Protein AF-A0A1W6N473-F1 (afdb_monomer_lite)

Secondary structure (DSSP, 8-state):
-EEEEE----S----SS----------------EEEEEEETTTTEEEEEEEEEGGGSSS-HHHHHHTT----TTEEEEEEEEEEETT-SSS---HHHHHHHHHHHHHHHHHHHHHHHHHTT-SEEEEEEEHHHHHHHHHTS---EEEEEEE-S-TTS-EEEEEE--------HHHHHHHHHTTTS-------

Organism: NCBI:txid1414854

Sequence (192 aa):
MLQFITKEVSSSTSGLFSSLGREKKKSTKNTDTTYVVYIDRSSGLIGGAKLQPITQSKISRTERFAAGLVREENVWECSQVFFDIEGLQEEDVHQDETQKLIKKFYSELYKGLQDFAVEKRAKMIVTHHPKNLHQELRFLGQWSFHTEMKIEKFETSPVIMGILDLQLKARNPLEILKSLRIQEMSHPQLAC

Structure (mmCIF, N/CA/C/O backbone):
data_AF-A0A1W6N473-F1
#
_entry.id   AF-A0A1W6N473-F1
#
loop_
_atom_site.group_PDB
_atom_site.id
_atom_site.type_symbol
_atom_site.label_atom_id
_atom_site.label_alt_id
_atom_site.label_comp_id
_atom_site.label_asym_id
_atom_site.label_entity_id
_atom_site.label_seq_id
_atom_site.pdbx_PDB_ins_code
_atom_site.Cartn_x
_atom_site.Cartn_y
_atom_site.Cartn_z
_atom_site.occupancy
_atom_site.B_iso_or_equiv
_atom_site.auth_seq_id
_atom_site.auth_comp_id
_atom_site.auth_asym_id
_atom_site.auth_atom_id
_atom_site.pdbx_PDB_model_num
ATOM 1 N N . MET A 1 1 ? -16.817 -1.171 5.550 1.00 49.09 1 MET A N 1
ATOM 2 C CA . MET A 1 1 ? -17.081 -1.497 4.127 1.00 49.09 1 MET A CA 1
ATOM 3 C C . MET A 1 1 ? -15.989 -0.822 3.311 1.00 49.09 1 MET A C 1
ATOM 5 O O . MET A 1 1 ? -15.797 0.374 3.487 1.00 49.09 1 MET A O 1
ATOM 9 N N . LEU A 1 2 ? -15.239 -1.565 2.495 1.00 44.16 2 LEU A N 1
ATOM 10 C CA . LEU A 1 2 ? -14.248 -0.974 1.586 1.00 44.16 2 LEU A CA 1
ATOM 11 C C . LEU A 1 2 ? -14.964 -0.419 0.354 1.00 44.16 2 LEU A C 1
ATOM 13 O O . LEU A 1 2 ? -15.821 -1.098 -0.211 1.00 44.16 2 LEU A O 1
ATOM 17 N N . GLN A 1 3 ? -14.624 0.803 -0.044 1.00 47.56 3 GLN A N 1
ATOM 18 C CA . GLN A 1 3 ? -15.121 1.421 -1.267 1.00 47.56 3 GLN A CA 1
ATOM 19 C C . GLN A 1 3 ? -13.935 1.820 -2.144 1.00 47.56 3 GLN A C 1
ATOM 21 O O . GLN A 1 3 ? -13.031 2.542 -1.720 1.00 47.56 3 GLN A O 1
ATOM 26 N N . PHE A 1 4 ? -13.947 1.341 -3.384 1.00 42.53 4 PHE A N 1
ATOM 27 C CA . PHE A 1 4 ? -13.013 1.784 -4.407 1.00 42.53 4 PHE A CA 1
ATOM 28 C C . PHE A 1 4 ? -13.610 3.002 -5.096 1.00 42.53 4 PHE A C 1
ATOM 30 O O . PHE A 1 4 ? -14.709 2.930 -5.647 1.00 42.53 4 PHE A O 1
ATOM 37 N N . ILE A 1 5 ? -12.897 4.124 -5.040 1.00 45.81 5 ILE A N 1
ATOM 38 C CA . ILE A 1 5 ? -13.274 5.339 -5.751 1.00 45.81 5 ILE A CA 1
ATOM 39 C C . ILE A 1 5 ? -12.230 5.547 -6.845 1.00 45.81 5 ILE A C 1
ATOM 41 O O . ILE A 1 5 ? -11.137 6.077 -6.624 1.00 45.81 5 ILE A O 1
ATOM 45 N N . THR A 1 6 ? -12.567 5.110 -8.055 1.00 39.91 6 THR A N 1
ATOM 46 C CA . THR A 1 6 ? -11.852 5.513 -9.265 1.00 39.91 6 THR A CA 1
ATOM 47 C C . THR A 1 6 ? -12.311 6.914 -9.622 1.00 39.91 6 THR A C 1
ATOM 49 O O . THR A 1 6 ? -13.402 7.111 -10.154 1.00 39.91 6 THR A O 1
ATOM 52 N N . LYS A 1 7 ? -11.494 7.913 -9.295 1.00 35.34 7 LYS A N 1
ATOM 53 C CA . LYS A 1 7 ? -11.734 9.265 -9.780 1.00 35.34 7 LYS A CA 1
ATOM 54 C C . LYS A 1 7 ? -11.095 9.373 -11.159 1.00 35.34 7 LYS A C 1
ATOM 56 O O . LYS A 1 7 ? -9.899 9.637 -11.255 1.00 35.34 7 LYS A O 1
ATOM 61 N N . GLU A 1 8 ? -11.880 9.196 -12.220 1.00 29.42 8 GLU A N 1
ATOM 62 C CA . GLU A 1 8 ? -11.505 9.763 -13.516 1.00 29.42 8 GLU A CA 1
ATOM 63 C C . GLU A 1 8 ? -11.486 11.280 -13.334 1.00 29.42 8 GLU A C 1
ATOM 65 O O . GLU A 1 8 ? -12.517 11.950 -13.301 1.00 29.42 8 GLU A O 1
ATOM 70 N N . VAL A 1 9 ? -10.300 11.845 -13.113 1.00 34.06 9 VAL A N 1
ATOM 71 C CA . VAL A 1 9 ? -10.137 13.296 -13.111 1.00 34.06 9 VAL A CA 1
ATOM 72 C C . VAL A 1 9 ? -10.141 13.743 -14.571 1.00 34.06 9 VAL A C 1
ATOM 74 O O . VAL A 1 9 ? -9.107 14.101 -15.131 1.00 34.06 9 VAL A O 1
ATOM 77 N N . SER A 1 10 ? -11.317 13.747 -15.205 1.00 33.34 10 SER A N 1
ATOM 78 C CA . SER A 1 10 ? -11.551 14.687 -16.293 1.00 33.34 10 SER A CA 1
ATOM 79 C C . SER A 1 10 ? -11.488 16.069 -15.655 1.00 33.34 10 SER A C 1
ATOM 81 O O . SER A 1 10 ? -12.291 16.402 -14.782 1.00 33.34 10 SER A O 1
ATOM 83 N N . SER A 1 11 ? -10.478 16.862 -16.003 1.00 37.72 11 SER A N 1
ATOM 84 C CA . SER A 1 11 ? -10.350 18.229 -15.509 1.00 37.72 11 SER A CA 1
ATOM 85 C C . SER A 1 11 ? -11.510 19.080 -16.037 1.00 37.72 11 SER A C 1
ATOM 87 O O . SER A 1 11 ? -11.398 19.730 -17.074 1.00 37.72 11 SER A O 1
ATOM 89 N N . SER A 1 12 ? -12.622 19.061 -15.312 1.00 31.36 12 SER A N 1
ATOM 90 C CA . SER A 1 12 ? -13.781 19.930 -15.479 1.00 31.36 12 SER A CA 1
ATOM 91 C C . SER A 1 12 ? -14.349 20.297 -14.105 1.00 31.36 12 SER A C 1
ATOM 93 O O . SER A 1 12 ? -15.534 20.154 -13.840 1.00 31.36 12 SER A O 1
ATOM 95 N N . THR A 1 13 ? -13.496 20.803 -13.214 1.00 33.28 13 THR A N 1
ATOM 96 C CA . THR A 1 13 ? -13.924 21.828 -12.251 1.00 33.28 13 THR A CA 1
ATOM 97 C C . THR A 1 13 ? -13.542 23.179 -12.838 1.00 33.28 13 THR A C 1
ATOM 99 O O . THR A 1 13 ? -12.551 23.797 -12.453 1.00 33.28 13 THR A O 1
ATOM 102 N N . SER A 1 14 ? -14.286 23.598 -13.858 1.00 31.23 14 SER A N 1
ATOM 103 C CA . SER A 1 14 ? -14.286 24.982 -14.308 1.00 31.23 14 SER A CA 1
ATOM 104 C C . SER A 1 14 ? -15.158 25.804 -13.362 1.00 31.23 14 SER A C 1
ATOM 106 O O . SER A 1 14 ? -16.346 25.525 -13.242 1.00 31.23 14 SER A O 1
ATOM 108 N N . GLY A 1 15 ? -14.582 26.846 -12.765 1.00 32.06 15 GLY A N 1
ATOM 109 C CA . GLY A 1 15 ? -15.333 28.051 -12.418 1.00 32.06 15 GLY A CA 1
ATOM 110 C C . GLY A 1 15 ? -16.001 28.084 -11.047 1.00 32.06 15 GLY A C 1
ATOM 111 O O . GLY A 1 15 ? -17.210 27.929 -10.946 1.00 32.06 15 GLY A O 1
ATOM 112 N N . LEU A 1 16 ? -15.240 28.483 -10.025 1.00 38.66 16 LEU A N 1
ATOM 113 C CA . LEU A 1 16 ? -15.800 29.435 -9.056 1.00 38.66 16 LEU A CA 1
ATOM 114 C C . LEU A 1 16 ? -15.460 30.897 -9.388 1.00 38.66 16 LEU A C 1
ATOM 116 O O . LEU A 1 16 ? -16.058 31.779 -8.792 1.00 38.66 16 LEU A O 1
ATOM 120 N N . PHE A 1 17 ? -14.609 31.183 -10.386 1.00 33.19 17 PHE A N 1
ATOM 121 C CA . PHE A 1 17 ? -14.384 32.548 -10.890 1.00 33.19 17 PHE A CA 1
ATOM 122 C C . PHE A 1 17 ? -14.121 32.553 -12.410 1.00 33.19 17 PHE A C 1
ATOM 124 O O . PHE A 1 17 ? -13.562 31.609 -12.966 1.00 33.19 17 PHE A O 1
ATOM 131 N N . SER A 1 18 ? -14.623 33.585 -13.086 1.00 32.75 18 SER A N 1
ATOM 132 C CA . SER A 1 18 ? -15.040 33.640 -14.492 1.00 32.75 18 SER A CA 1
ATOM 133 C C . SER A 1 18 ? -13.982 34.044 -15.536 1.00 32.75 18 SER A C 1
ATOM 135 O O . SER A 1 18 ? -13.069 34.812 -15.262 1.00 32.75 18 SER A O 1
ATOM 137 N N . SER A 1 19 ? -14.306 33.678 -16.786 1.00 35.06 19 SER A N 1
ATOM 138 C CA . SER A 1 19 ? -14.145 34.418 -18.057 1.00 35.06 19 SER A CA 1
ATOM 139 C C . SER A 1 19 ? -12.798 34.481 -18.808 1.00 35.06 19 SER A C 1
ATOM 141 O O . SER A 1 19 ? -11.768 34.877 -18.281 1.00 35.06 19 SER A O 1
ATOM 143 N N . LEU A 1 20 ? -12.938 34.224 -20.122 1.00 29.92 20 LEU A N 1
ATOM 144 C CA . LEU A 1 20 ? -12.140 34.668 -21.276 1.00 29.92 20 LEU A CA 1
ATOM 145 C C . LEU A 1 20 ? -10.773 34.011 -21.558 1.00 29.92 20 LEU A C 1
ATOM 147 O O . LEU A 1 20 ? -9.736 34.408 -21.044 1.00 29.92 20 LEU A O 1
ATOM 151 N N . GLY A 1 21 ? -10.772 33.164 -22.596 1.00 27.67 21 GLY A N 1
ATOM 152 C CA . GLY A 1 21 ? -9.791 33.308 -23.676 1.00 27.67 21 GLY A CA 1
ATOM 153 C C . GLY A 1 21 ? -8.790 32.169 -23.894 1.00 27.67 21 GLY A C 1
ATOM 154 O O . GLY A 1 21 ? -7.844 31.996 -23.139 1.00 27.67 21 GLY A O 1
ATOM 155 N N . ARG A 1 22 ? -8.936 31.550 -25.072 1.00 32.09 22 ARG A N 1
ATOM 156 C CA . ARG A 1 22 ? -7.919 30.874 -25.902 1.00 32.09 22 ARG A CA 1
ATOM 157 C C . ARG A 1 22 ? -7.392 29.501 -25.470 1.00 32.09 22 ARG A C 1
ATOM 159 O O . ARG A 1 22 ? -6.575 29.334 -24.572 1.00 32.09 22 ARG A O 1
ATOM 166 N N . GLU A 1 23 ? -7.811 28.543 -26.294 1.00 43.88 23 GLU A N 1
ATOM 167 C CA . GLU A 1 23 ? -7.117 27.333 -26.725 1.00 43.88 23 GLU A CA 1
ATOM 168 C C . GLU A 1 23 ? -5.625 27.247 -26.367 1.00 43.88 23 GLU A C 1
ATOM 170 O O . GLU A 1 23 ? -4.782 27.963 -26.907 1.00 43.88 23 GLU A O 1
ATOM 175 N N . LYS A 1 24 ? -5.283 26.216 -25.595 1.00 33.41 24 LYS A N 1
ATOM 176 C CA . LYS A 1 24 ? -4.130 25.365 -25.898 1.00 33.41 24 LYS A CA 1
ATOM 177 C C . LYS A 1 24 ? -4.564 23.921 -25.694 1.00 33.41 24 LYS A C 1
ATOM 179 O O . LYS A 1 24 ? -4.756 23.491 -24.560 1.00 33.41 24 LYS A O 1
ATOM 184 N N . LYS A 1 25 ? -4.697 23.175 -26.797 1.00 43.34 25 LYS A N 1
ATOM 185 C CA . LYS A 1 25 ? -4.728 21.705 -26.800 1.00 43.34 25 LYS A CA 1
ATOM 186 C C . LYS A 1 25 ? -3.492 21.201 -26.047 1.00 43.34 25 LYS A C 1
ATOM 188 O O . LYS A 1 25 ? -2.404 21.124 -26.611 1.00 43.34 25 LYS A O 1
ATOM 193 N N . LYS A 1 26 ? -3.640 20.898 -24.759 1.00 39.78 26 LYS A N 1
ATOM 194 C CA . LYS A 1 26 ? -2.692 20.066 -24.018 1.00 39.78 26 LYS A CA 1
ATOM 195 C C . LYS A 1 26 ? -3.210 18.643 -24.111 1.00 39.78 26 LYS A C 1
ATOM 197 O O . LYS A 1 26 ? -4.356 18.392 -23.758 1.00 39.78 26 LYS A O 1
ATOM 202 N N . SER A 1 27 ? -2.371 17.745 -24.621 1.00 40.94 27 SER A N 1
ATOM 203 C CA . SER A 1 27 ? -2.636 16.310 -24.648 1.00 40.94 27 SER A CA 1
ATOM 204 C C . SER A 1 27 ? -3.110 15.858 -23.267 1.00 40.94 27 SER A C 1
ATOM 206 O O . SER A 1 27 ? -2.363 15.965 -22.289 1.00 40.94 27 SER A O 1
ATOM 208 N N . THR A 1 28 ? -4.346 15.389 -23.183 1.00 39.88 28 THR A N 1
ATOM 209 C CA . THR A 1 28 ? -4.934 14.792 -21.988 1.00 39.88 28 THR A CA 1
ATOM 210 C C . THR A 1 28 ? -4.189 13.490 -21.696 1.00 39.88 28 THR A C 1
ATOM 212 O O . THR A 1 28 ? -4.483 12.443 -22.263 1.00 39.88 28 THR A O 1
ATOM 215 N N . LYS A 1 29 ? -3.157 13.557 -20.844 1.00 47.00 29 LYS A N 1
ATOM 216 C CA . LYS A 1 29 ? -2.596 12.366 -20.198 1.00 47.00 29 LYS A CA 1
ATOM 217 C C . LYS A 1 29 ? -3.677 11.832 -19.267 1.00 47.00 29 LYS A C 1
ATOM 219 O O . LYS A 1 29 ? -3.962 12.474 -18.261 1.00 47.00 29 LYS A O 1
ATOM 224 N N . ASN A 1 30 ? -4.277 10.699 -19.615 1.00 51.19 30 ASN A N 1
ATOM 225 C CA . ASN A 1 30 ? -5.186 10.001 -18.718 1.00 51.19 30 ASN A CA 1
ATOM 226 C C . ASN A 1 30 ? -4.399 9.593 -17.461 1.00 51.19 30 ASN A C 1
ATOM 228 O O . ASN A 1 30 ? -3.356 8.937 -17.557 1.00 51.19 30 ASN A O 1
ATOM 232 N N . THR A 1 31 ? -4.820 10.061 -16.288 1.00 62.94 31 THR A N 1
ATOM 233 C CA . THR A 1 31 ? -4.193 9.694 -15.015 1.00 62.94 31 THR A CA 1
ATOM 234 C C . THR A 1 31 ? -5.024 8.593 -14.380 1.00 62.94 31 THR A C 1
ATOM 236 O O . THR A 1 31 ? -6.055 8.894 -13.784 1.00 62.94 31 THR A O 1
ATOM 239 N N . ASP A 1 32 ? -4.572 7.341 -14.475 1.00 82.31 32 ASP A N 1
ATOM 240 C CA . ASP A 1 32 ? -5.226 6.172 -13.864 1.00 82.31 32 ASP A CA 1
ATOM 241 C C . ASP A 1 32 ? -5.023 6.144 -12.336 1.00 82.31 32 ASP A C 1
ATOM 243 O O . ASP A 1 32 ? -4.638 5.141 -11.746 1.00 82.31 32 ASP A O 1
ATOM 247 N N . THR A 1 33 ? -5.218 7.273 -11.659 1.00 88.25 33 THR A N 1
ATOM 248 C CA . THR A 1 33 ? -5.133 7.343 -10.200 1.00 88.25 33 THR A CA 1
ATOM 249 C C . THR A 1 33 ? -6.418 6.792 -9.584 1.00 88.25 33 THR A C 1
ATOM 251 O O . THR A 1 33 ? -7.514 7.253 -9.888 1.00 88.25 33 THR A O 1
ATOM 254 N N . THR A 1 34 ? -6.282 5.839 -8.668 1.00 89.62 34 THR A N 1
ATOM 255 C CA . THR A 1 34 ? -7.382 5.245 -7.900 1.00 89.62 34 THR A CA 1
ATOM 256 C C . THR A 1 34 ? -7.197 5.543 -6.417 1.00 89.62 34 THR A C 1
ATOM 258 O O . THR A 1 34 ? -6.079 5.508 -5.913 1.00 89.62 34 THR A O 1
ATOM 261 N N . TYR A 1 35 ? -8.280 5.813 -5.696 1.00 87.19 35 TYR A N 1
ATOM 262 C CA . TYR A 1 35 ? -8.253 5.934 -4.240 1.00 87.19 35 TYR A CA 1
ATOM 263 C C . TYR A 1 35 ? -8.995 4.750 -3.625 1.00 87.19 35 TYR A C 1
ATOM 265 O O . TYR A 1 35 ? -10.128 4.446 -4.006 1.00 87.19 35 TYR A O 1
ATOM 273 N N . VAL A 1 36 ? -8.351 4.080 -2.672 1.00 86.81 36 VAL A N 1
ATOM 274 C CA . VAL A 1 36 ? -8.993 3.057 -1.841 1.00 86.81 36 VAL A CA 1
ATOM 275 C C . VAL A 1 36 ? -9.378 3.727 -0.542 1.00 86.81 36 VAL A C 1
ATOM 277 O O . VAL A 1 36 ? -8.505 4.245 0.153 1.00 86.81 36 VAL A O 1
ATOM 280 N N . VAL A 1 37 ? -10.670 3.724 -0.226 1.00 85.31 37 VAL A N 1
ATOM 281 C CA . VAL A 1 37 ? -11.190 4.321 1.003 1.00 85.31 37 VAL A CA 1
ATOM 282 C C . VAL A 1 37 ? -11.842 3.226 1.838 1.00 85.31 37 VAL A C 1
ATOM 284 O O . VAL A 1 37 ? -12.703 2.473 1.376 1.00 85.31 37 VAL A O 1
ATOM 287 N N . TYR A 1 38 ? -11.411 3.125 3.086 1.00 84.31 38 TYR A N 1
ATOM 288 C CA . TYR A 1 38 ? -12.032 2.295 4.101 1.00 84.31 38 TYR A CA 1
ATOM 289 C C . TYR A 1 38 ? -12.915 3.177 4.978 1.00 84.31 38 TYR A C 1
ATOM 291 O O . TYR A 1 38 ? -12.441 4.155 5.552 1.00 84.31 38 TYR A O 1
ATOM 299 N N . ILE A 1 39 ? -14.195 2.813 5.078 1.00 82.88 39 ILE A N 1
ATOM 300 C CA . ILE A 1 39 ? -15.167 3.504 5.927 1.00 82.88 39 ILE A CA 1
ATOM 301 C C . ILE A 1 39 ? -15.803 2.481 6.867 1.00 82.88 39 ILE A C 1
ATOM 303 O O . ILE A 1 39 ? -16.433 1.505 6.427 1.00 82.88 39 ILE A O 1
ATOM 307 N N . ASP A 1 40 ? -15.673 2.721 8.168 1.00 82.12 40 ASP A N 1
ATOM 308 C CA . ASP A 1 40 ? -16.390 2.013 9.223 1.00 82.12 40 ASP A CA 1
ATOM 309 C C . ASP A 1 40 ? -17.287 2.990 9.980 1.00 82.12 40 ASP A C 1
ATOM 311 O O . ASP A 1 40 ? -16.878 3.660 10.926 1.00 82.12 40 ASP A O 1
ATOM 315 N N . ARG A 1 41 ? -18.549 3.053 9.543 1.00 78.81 41 ARG A N 1
ATOM 316 C CA . ARG A 1 41 ? -19.565 3.933 10.134 1.00 78.81 41 ARG A CA 1
ATOM 317 C C . ARG A 1 41 ? -19.871 3.592 11.590 1.00 78.81 41 ARG A C 1
ATOM 319 O O . ARG A 1 41 ? -20.379 4.450 12.295 1.00 78.81 41 ARG A O 1
ATOM 326 N N . SER A 1 42 ? -19.604 2.357 12.027 1.00 78.31 42 SER A N 1
ATOM 327 C CA . SER A 1 42 ? -19.889 1.949 13.406 1.00 78.31 42 SER A CA 1
ATOM 328 C C . SER A 1 42 ? -18.911 2.559 14.405 1.00 78.31 42 SER A C 1
ATOM 330 O O . SER A 1 42 ? -19.278 2.802 15.547 1.00 78.31 42 SER A O 1
ATOM 332 N N . SER A 1 43 ? -17.687 2.835 13.956 1.00 71.62 43 SER A N 1
ATOM 333 C CA . SER A 1 43 ? -16.603 3.354 14.785 1.00 71.62 43 SER A CA 1
ATOM 334 C C . SER A 1 43 ? -16.131 4.747 14.358 1.00 71.62 43 SER A C 1
ATOM 336 O O . SER A 1 43 ? -15.060 5.157 14.786 1.00 71.62 43 SER A O 1
ATOM 338 N N . GLY A 1 44 ? -16.843 5.425 13.447 1.00 76.25 44 GLY A N 1
ATOM 339 C CA . GLY A 1 44 ? -16.426 6.730 12.903 1.00 76.25 44 GLY A CA 1
ATOM 340 C C . GLY A 1 44 ? -15.071 6.715 12.180 1.00 76.25 44 GLY A C 1
ATOM 341 O O . GLY A 1 44 ? -14.430 7.751 12.037 1.00 76.25 44 GLY A O 1
ATOM 342 N N . LEU A 1 45 ? -14.600 5.541 11.749 1.00 78.62 45 LEU A N 1
ATOM 343 C CA . LEU A 1 45 ? -13.247 5.374 11.221 1.00 78.62 45 LEU A CA 1
ATOM 344 C C . LEU A 1 45 ? -13.258 5.568 9.708 1.00 78.62 45 LEU A C 1
ATOM 346 O O . LEU A 1 45 ? -13.997 4.888 8.981 1.00 78.62 45 LEU A O 1
ATOM 350 N N . ILE A 1 46 ? -12.388 6.456 9.238 1.00 84.25 46 ILE A N 1
ATOM 351 C CA . ILE A 1 46 ? -12.162 6.727 7.823 1.00 84.25 46 ILE A CA 1
ATOM 352 C C . ILE A 1 46 ? -10.663 6.656 7.556 1.00 84.25 46 ILE A C 1
ATOM 354 O O . ILE A 1 46 ? -9.850 7.261 8.237 1.00 84.25 46 ILE A O 1
ATOM 358 N N . GLY A 1 47 ? -10.262 5.926 6.531 1.00 88.25 47 GLY A N 1
ATOM 359 C CA . GLY A 1 47 ? -8.870 5.919 6.109 1.00 88.25 47 GLY A CA 1
ATOM 360 C C . GLY A 1 47 ? -8.748 5.489 4.668 1.00 88.25 47 GLY A C 1
ATOM 361 O O . GLY A 1 47 ? -9.736 5.148 4.014 1.00 88.25 47 GLY A O 1
ATOM 362 N N . GLY A 1 48 ? -7.534 5.477 4.149 1.00 91.69 48 GLY A N 1
ATOM 363 C CA . GLY A 1 48 ? -7.341 5.067 2.773 1.00 91.69 48 GLY A CA 1
ATOM 364 C C . GLY A 1 48 ? -5.915 5.156 2.291 1.00 91.69 48 GLY A C 1
ATOM 365 O O . GLY A 1 48 ? -4.984 5.406 3.053 1.00 91.69 48 GLY A O 1
ATOM 366 N N . ALA A 1 49 ? -5.771 4.933 0.992 1.00 94.19 49 ALA A N 1
ATOM 367 C CA . ALA A 1 49 ? -4.521 5.078 0.273 1.00 94.19 49 ALA A CA 1
ATOM 368 C C . ALA A 1 49 ? -4.772 5.524 -1.167 1.00 94.19 49 ALA A C 1
ATOM 370 O O . ALA A 1 49 ? -5.817 5.250 -1.769 1.00 94.19 49 ALA A O 1
ATOM 371 N N . LYS A 1 50 ? -3.770 6.186 -1.737 1.00 94.50 50 LYS A N 1
ATOM 372 C CA . LYS A 1 50 ? -3.715 6.540 -3.149 1.00 94.50 50 LYS A CA 1
ATOM 373 C C . LYS A 1 50 ? -2.945 5.471 -3.919 1.00 94.50 50 LYS A C 1
ATOM 375 O O . LYS A 1 50 ? -1.801 5.166 -3.586 1.00 94.50 50 LYS A O 1
ATOM 380 N N . LEU A 1 51 ? -3.540 4.997 -5.004 1.00 94.75 51 LEU A N 1
ATOM 381 C CA . LEU A 1 51 ? -2.943 4.092 -5.975 1.00 94.75 51 LEU A CA 1
ATOM 382 C C . LEU A 1 51 ? -2.760 4.795 -7.313 1.00 94.75 51 LEU A C 1
ATOM 384 O O . LEU A 1 51 ? -3.661 5.466 -7.807 1.00 94.75 51 LEU A O 1
ATOM 388 N N . GLN A 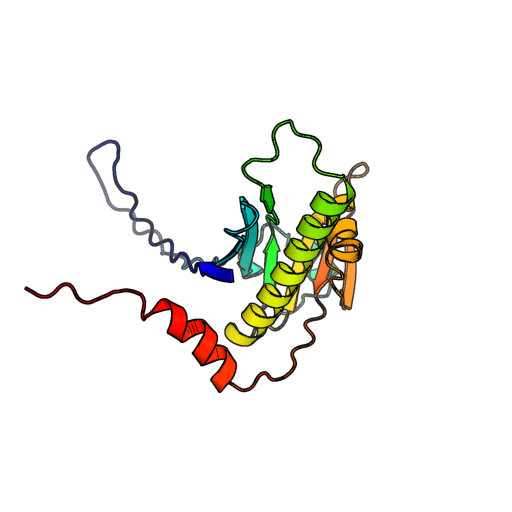1 52 ? -1.593 4.644 -7.919 1.00 94.44 52 GLN A N 1
ATOM 389 C CA . GLN A 1 52 ? -1.332 5.150 -9.268 1.00 94.44 52 GLN A CA 1
ATOM 390 C C . GLN A 1 52 ? -0.310 4.264 -9.985 1.00 94.44 52 GLN A C 1
ATOM 392 O O . GLN A 1 52 ? 0.493 3.615 -9.312 1.00 94.44 52 GLN A O 1
ATOM 397 N N . PRO A 1 53 ? -0.277 4.238 -11.327 1.00 93.12 53 PRO A N 1
ATOM 398 C CA . PRO A 1 53 ? 0.782 3.547 -12.049 1.00 93.12 53 PRO A CA 1
ATOM 399 C C . PRO A 1 53 ? 2.155 4.087 -11.643 1.00 93.12 53 PRO A C 1
ATOM 401 O O . PRO A 1 53 ? 2.331 5.300 -11.490 1.00 93.12 53 PRO A O 1
ATOM 404 N N . ILE A 1 54 ? 3.155 3.212 -11.520 1.00 91.38 54 ILE A N 1
ATOM 405 C CA . ILE A 1 54 ? 4.509 3.613 -11.107 1.00 91.38 54 ILE A CA 1
ATOM 406 C C . ILE A 1 54 ? 5.117 4.642 -12.071 1.00 91.38 54 ILE A C 1
ATOM 408 O O . ILE A 1 54 ? 5.866 5.520 -11.658 1.00 91.38 54 ILE A O 1
ATOM 412 N N . THR A 1 55 ? 4.727 4.614 -13.346 1.00 88.88 55 THR A N 1
ATOM 413 C CA . THR A 1 55 ? 5.132 5.591 -14.370 1.00 88.88 55 THR A CA 1
ATOM 414 C C . THR A 1 55 ? 4.695 7.023 -14.032 1.00 88.88 55 THR A C 1
ATOM 416 O O . THR A 1 55 ? 5.337 7.977 -14.471 1.00 88.88 55 THR A O 1
ATOM 419 N N . GLN A 1 56 ? 3.646 7.182 -13.217 1.00 89.25 56 GLN A N 1
ATOM 420 C CA . GLN A 1 56 ? 3.104 8.457 -12.729 1.00 89.25 56 GLN A CA 1
ATOM 421 C C . GLN A 1 56 ? 3.581 8.799 -11.303 1.00 89.25 56 GLN A C 1
ATOM 423 O O . GLN A 1 56 ? 3.236 9.850 -10.761 1.00 89.25 56 GLN A O 1
ATOM 428 N N . SER A 1 57 ? 4.391 7.926 -10.698 1.00 88.88 57 SER A N 1
ATOM 429 C CA . SER A 1 57 ? 4.935 8.086 -9.352 1.00 88.88 57 SER A CA 1
ATOM 430 C C . SER A 1 57 ? 5.989 9.187 -9.238 1.00 88.88 57 SER A C 1
ATOM 432 O O . SER A 1 57 ? 6.731 9.471 -10.180 1.00 88.88 57 SER A O 1
ATOM 434 N N . LYS A 1 58 ? 6.110 9.748 -8.027 1.00 88.06 58 LYS A N 1
ATOM 435 C CA . LYS A 1 58 ? 7.234 10.610 -7.627 1.00 88.06 58 LYS A CA 1
ATOM 436 C C . LYS A 1 58 ? 8.519 9.827 -7.330 1.00 88.06 58 LYS A C 1
ATOM 438 O O . LYS A 1 58 ? 9.578 10.443 -7.229 1.00 88.06 58 LYS A O 1
ATOM 443 N N . ILE A 1 59 ? 8.442 8.503 -7.191 1.00 88.00 59 ILE A N 1
ATOM 444 C CA . ILE A 1 59 ? 9.607 7.624 -7.064 1.00 88.00 59 ILE A CA 1
ATOM 445 C C . ILE A 1 59 ? 10.449 7.785 -8.331 1.00 88.00 59 ILE A C 1
ATOM 447 O O . ILE A 1 59 ? 9.942 7.610 -9.440 1.00 88.00 59 ILE A O 1
ATOM 451 N N . SER A 1 60 ? 11.727 8.121 -8.191 1.00 87.69 60 SER A N 1
ATOM 452 C CA . SER A 1 60 ? 12.608 8.344 -9.337 1.00 87.69 60 SER A CA 1
ATOM 453 C C . SER A 1 60 ? 12.945 7.042 -10.059 1.00 87.69 60 SER A C 1
ATOM 455 O O . SER A 1 60 ? 12.951 5.961 -9.472 1.00 87.69 60 SER A O 1
ATOM 457 N N . ARG A 1 61 ? 13.298 7.144 -11.342 1.00 85.69 61 ARG A N 1
ATOM 458 C CA . ARG A 1 61 ? 13.687 5.985 -12.155 1.00 85.69 61 ARG A CA 1
ATOM 459 C C . ARG A 1 61 ? 14.871 5.212 -11.553 1.00 85.69 61 ARG A C 1
ATOM 461 O O . ARG A 1 61 ? 14.872 3.988 -11.587 1.00 85.69 61 ARG A O 1
ATOM 468 N N . THR A 1 62 ? 15.843 5.910 -10.965 1.00 85.75 62 THR A N 1
ATOM 469 C CA . THR A 1 62 ? 17.001 5.292 -10.297 1.00 85.75 62 THR A CA 1
ATOM 470 C C . THR A 1 62 ? 16.581 4.445 -9.097 1.00 85.75 62 THR A C 1
ATOM 472 O O . THR A 1 62 ? 17.056 3.325 -8.951 1.00 85.75 62 THR A O 1
ATOM 475 N N . GLU A 1 63 ? 15.651 4.938 -8.275 1.00 86.38 63 GLU A N 1
ATOM 476 C CA . GLU A 1 63 ? 15.123 4.184 -7.128 1.00 86.38 63 GLU A CA 1
ATOM 477 C C . GLU A 1 63 ? 14.348 2.945 -7.580 1.00 86.38 63 GLU A C 1
ATOM 479 O O . GLU A 1 63 ? 14.513 1.872 -7.008 1.00 86.38 63 GLU A O 1
ATOM 484 N N . ARG A 1 64 ? 13.552 3.065 -8.650 1.00 86.75 64 ARG A N 1
ATOM 485 C CA . ARG A 1 64 ? 12.824 1.927 -9.233 1.00 86.75 64 ARG A CA 1
ATOM 486 C C . ARG A 1 64 ? 13.783 0.840 -9.717 1.00 86.75 64 ARG A C 1
ATOM 488 O O . ARG A 1 64 ? 13.589 -0.329 -9.400 1.00 86.75 64 ARG A O 1
ATOM 495 N N . PHE A 1 65 ? 14.839 1.220 -10.440 1.00 84.12 65 PHE A N 1
ATOM 496 C CA . PHE A 1 65 ? 15.850 0.268 -10.904 1.00 84.12 65 PHE A CA 1
ATOM 497 C C . PHE A 1 65 ? 16.615 -0.388 -9.758 1.00 84.12 65 PHE A C 1
ATOM 499 O O . PHE A 1 65 ? 16.839 -1.594 -9.810 1.00 84.12 65 PHE A O 1
ATOM 506 N N . ALA A 1 66 ? 16.979 0.375 -8.724 1.00 81.31 66 ALA A N 1
ATOM 507 C CA . ALA A 1 66 ? 17.637 -0.169 -7.539 1.00 81.31 66 ALA A CA 1
ATOM 508 C C . ALA A 1 66 ? 16.757 -1.215 -6.828 1.00 81.31 66 ALA A C 1
ATOM 510 O O . ALA A 1 66 ? 17.267 -2.223 -6.352 1.00 81.31 66 ALA A O 1
ATOM 511 N N . ALA A 1 67 ? 15.433 -1.033 -6.854 1.00 77.62 67 ALA A N 1
ATOM 512 C CA . ALA A 1 67 ? 14.459 -2.004 -6.354 1.00 77.62 67 ALA A CA 1
ATOM 513 C C . ALA A 1 67 ? 14.150 -3.160 -7.329 1.00 77.62 67 ALA A C 1
ATOM 515 O O . ALA A 1 67 ? 13.218 -3.928 -7.098 1.00 77.62 67 ALA A O 1
ATOM 516 N N . GLY A 1 68 ? 14.880 -3.285 -8.442 1.00 80.56 68 GLY A N 1
ATOM 517 C CA . GLY A 1 68 ? 14.673 -4.349 -9.429 1.00 80.56 68 GLY A CA 1
ATOM 518 C C . GLY A 1 68 ? 13.451 -4.160 -10.338 1.00 80.56 68 GLY A C 1
ATOM 519 O O . GLY A 1 68 ? 13.088 -5.075 -11.081 1.00 80.56 68 GLY A O 1
ATOM 520 N N . LEU A 1 69 ? 12.822 -2.979 -10.344 1.00 81.81 69 LEU A N 1
ATOM 521 C CA . LEU A 1 69 ? 11.682 -2.659 -11.210 1.00 81.81 69 LEU A CA 1
ATOM 522 C C . LEU A 1 69 ? 12.171 -2.274 -12.617 1.00 81.81 69 LEU A C 1
ATOM 524 O O . LEU A 1 69 ? 12.163 -1.111 -13.012 1.00 81.81 69 LEU A O 1
ATOM 528 N N . VAL A 1 70 ? 12.636 -3.266 -13.383 1.00 70.31 70 VAL A N 1
ATOM 529 C CA . VAL A 1 70 ? 13.187 -3.057 -14.740 1.00 70.31 70 VAL A CA 1
ATOM 530 C C . VAL A 1 70 ? 12.083 -2.862 -15.789 1.00 70.31 70 VAL A C 1
ATOM 532 O O . VAL A 1 70 ? 12.273 -2.147 -16.772 1.00 70.31 70 VAL A O 1
ATOM 535 N N . ARG A 1 71 ? 10.919 -3.494 -15.584 1.00 75.31 71 ARG A N 1
ATOM 536 C CA . ARG A 1 71 ? 9.723 -3.348 -16.427 1.00 75.31 71 ARG A CA 1
ATOM 537 C C . ARG A 1 71 ? 8.583 -2.805 -15.571 1.00 75.31 71 ARG A C 1
ATOM 539 O O . ARG A 1 71 ? 8.146 -3.478 -14.644 1.00 75.31 71 ARG A O 1
ATOM 546 N N . GLU A 1 72 ? 8.127 -1.599 -15.894 1.00 78.12 72 GLU A N 1
ATOM 547 C CA . GLU A 1 72 ? 7.128 -0.839 -15.122 1.00 78.12 72 GLU A CA 1
ATOM 548 C C . GLU A 1 72 ? 5.670 -1.164 -15.507 1.00 78.12 72 GLU A C 1
ATOM 550 O O . GLU A 1 72 ? 4.731 -0.591 -14.956 1.00 78.12 72 GLU A O 1
ATOM 555 N N . GLU A 1 73 ? 5.462 -2.082 -16.453 1.00 82.56 73 GLU A N 1
ATOM 556 C CA . GLU A 1 73 ? 4.133 -2.480 -16.922 1.00 82.56 73 GLU A CA 1
ATOM 557 C C . GLU A 1 73 ? 3.303 -3.106 -15.794 1.00 82.56 73 GLU A C 1
ATOM 559 O O . GLU A 1 73 ? 3.729 -4.064 -15.143 1.00 82.56 73 GLU A O 1
ATOM 564 N N . ASN A 1 74 ? 2.100 -2.564 -15.580 1.00 86.25 74 ASN A N 1
ATOM 565 C CA . ASN A 1 74 ? 1.156 -2.980 -14.537 1.00 86.25 74 ASN A CA 1
ATOM 566 C C . ASN A 1 74 ? 1.748 -2.976 -13.116 1.00 86.25 74 ASN A C 1
ATOM 568 O O . ASN A 1 74 ? 1.294 -3.729 -12.251 1.00 86.25 74 ASN A O 1
ATOM 572 N N . VAL A 1 75 ? 2.754 -2.136 -12.861 1.00 91.94 75 VAL A N 1
ATOM 573 C CA . VAL A 1 75 ? 3.272 -1.864 -11.516 1.00 91.94 75 VAL A CA 1
ATOM 574 C C . VAL A 1 75 ? 2.590 -0.615 -10.972 1.00 91.94 75 VAL A C 1
ATOM 576 O O . VAL A 1 75 ? 2.541 0.422 -11.638 1.00 91.94 75 VAL A O 1
ATOM 579 N N . TRP A 1 76 ? 2.083 -0.709 -9.749 1.00 94.62 76 TRP A N 1
ATOM 580 C CA . TRP A 1 76 ? 1.346 0.360 -9.084 1.00 94.62 76 TRP A CA 1
ATOM 581 C C . TRP A 1 76 ? 2.081 0.831 -7.836 1.00 94.62 76 TRP A C 1
ATOM 583 O O . TRP A 1 76 ? 2.644 0.029 -7.104 1.00 94.62 76 TRP A O 1
ATOM 593 N N . GLU A 1 77 ? 2.065 2.129 -7.576 1.00 95.50 77 GLU A N 1
ATOM 594 C CA . GLU A 1 77 ? 2.482 2.711 -6.306 1.00 95.50 77 GLU A CA 1
ATOM 595 C C . GLU A 1 77 ? 1.266 2.860 -5.390 1.00 95.50 77 GLU A C 1
ATOM 597 O O . GLU A 1 77 ? 0.285 3.496 -5.773 1.00 95.50 77 GLU A O 1
ATOM 602 N N . CYS A 1 78 ? 1.373 2.346 -4.168 1.00 95.88 78 CYS A N 1
ATOM 603 C CA . CYS A 1 78 ? 0.540 2.702 -3.029 1.00 95.88 78 CYS A CA 1
ATOM 604 C C . CYS A 1 78 ? 1.247 3.789 -2.214 1.00 95.88 78 CYS A C 1
ATOM 606 O O . CYS A 1 78 ? 2.351 3.598 -1.703 1.00 95.88 78 CYS A O 1
ATOM 608 N N . SER A 1 79 ? 0.603 4.944 -2.095 1.00 93.56 79 SER A N 1
ATOM 609 C CA . SER A 1 79 ? 1.120 6.119 -1.396 1.00 93.56 79 SER A CA 1
ATOM 610 C C . SER A 1 79 ? 0.010 6.793 -0.591 1.00 93.56 79 SER A C 1
ATOM 612 O O . SER A 1 79 ? -1.153 6.411 -0.690 1.00 93.56 79 SER A O 1
ATOM 614 N N . GLN A 1 80 ? 0.363 7.813 0.199 1.00 90.88 80 GLN A N 1
ATOM 615 C CA . GLN A 1 80 ? -0.601 8.604 0.978 1.00 90.88 80 GLN A CA 1
ATOM 616 C C . GLN A 1 80 ? -1.540 7.733 1.824 1.00 90.88 80 GLN A C 1
ATOM 618 O O . GLN A 1 80 ? -2.751 7.925 1.795 1.00 90.88 80 GLN A O 1
ATOM 623 N N . VAL A 1 81 ? -0.985 6.753 2.541 1.00 91.00 81 VAL A N 1
ATOM 624 C CA . VAL A 1 81 ? -1.767 5.996 3.518 1.00 91.00 81 VAL A CA 1
ATOM 625 C C . VAL A 1 81 ? -2.142 6.950 4.645 1.00 91.00 81 VAL A C 1
ATOM 627 O O . VAL A 1 81 ? -1.261 7.586 5.224 1.00 91.00 81 VAL A O 1
ATOM 630 N N . PHE A 1 82 ? -3.435 7.081 4.913 1.00 88.06 82 PHE A N 1
ATOM 631 C CA . PHE A 1 82 ? -3.957 7.948 5.960 1.00 88.06 82 PHE A CA 1
ATOM 632 C C . PHE A 1 82 ? -5.045 7.234 6.748 1.00 88.06 82 PHE A C 1
ATOM 634 O O . PHE A 1 82 ? -5.713 6.327 6.247 1.00 88.06 82 PHE A O 1
ATOM 641 N N . PHE A 1 83 ? -5.217 7.681 7.978 1.00 85.38 83 PHE A N 1
ATOM 642 C CA . PHE A 1 83 ? -6.162 7.148 8.933 1.00 85.38 83 PHE A CA 1
ATOM 643 C C . PHE A 1 83 ? -6.680 8.301 9.776 1.00 85.38 83 PHE A C 1
ATOM 645 O O . PHE A 1 83 ? -5.892 9.124 10.240 1.00 85.38 83 PHE A O 1
ATOM 652 N N . ASP A 1 84 ? -7.989 8.335 9.949 1.00 82.88 84 ASP A N 1
ATOM 653 C CA . ASP A 1 84 ? -8.708 9.307 10.746 1.00 82.88 84 ASP A CA 1
ATOM 654 C C . ASP A 1 84 ? -9.826 8.594 11.519 1.00 82.88 84 ASP A C 1
ATOM 656 O O . ASP A 1 84 ? -10.439 7.631 11.038 1.00 82.88 84 ASP A O 1
ATOM 660 N N . ILE A 1 85 ? -10.076 9.052 12.738 1.00 75.94 85 ILE A N 1
ATOM 661 C CA . ILE A 1 85 ? -11.215 8.619 13.541 1.00 75.94 85 ILE A CA 1
ATOM 662 C C . ILE A 1 85 ? -11.927 9.883 13.994 1.00 75.94 85 ILE A C 1
ATOM 664 O O . ILE A 1 85 ? -11.454 10.595 14.882 1.00 75.94 85 ILE A O 1
ATOM 668 N N . GLU A 1 86 ? -13.093 10.135 13.405 1.00 67.81 86 GLU A N 1
ATOM 669 C CA . GLU A 1 86 ? -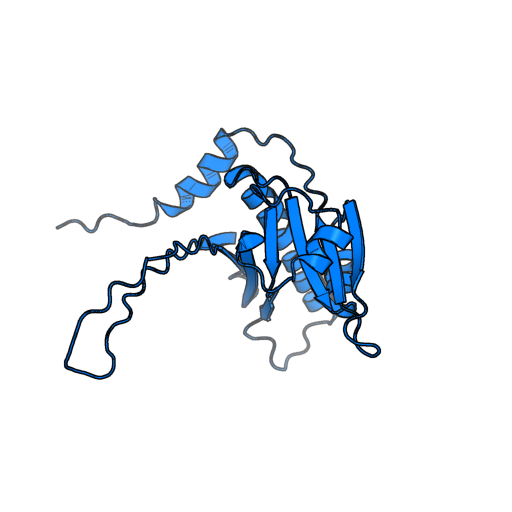13.965 11.202 13.874 1.00 67.81 86 GLU A CA 1
ATOM 670 C C . GLU A 1 86 ? -14.528 10.822 15.254 1.00 67.81 86 GLU A C 1
ATOM 672 O O . GLU A 1 86 ? -15.056 9.726 15.442 1.00 67.81 86 GLU A O 1
ATOM 677 N N . GLY A 1 87 ? -14.424 11.731 16.229 1.00 56.81 87 GLY A N 1
ATOM 678 C CA . GLY A 1 87 ? -15.042 11.566 17.551 1.00 56.81 87 GLY A CA 1
ATOM 679 C C . GLY A 1 87 ? -14.150 10.986 18.654 1.00 56.81 87 GLY A C 1
ATOM 680 O O . GLY A 1 87 ? -14.610 10.878 19.784 1.00 56.81 87 GLY A O 1
ATOM 681 N N . LEU A 1 88 ? -12.869 10.699 18.391 1.00 52.75 88 LEU A N 1
ATOM 682 C CA . LEU A 1 88 ? -11.867 10.473 19.446 1.00 52.75 88 LEU A CA 1
ATOM 683 C C . LEU A 1 88 ? -11.373 11.818 20.018 1.00 52.75 88 LEU A C 1
ATOM 685 O O . LEU A 1 88 ? -10.186 12.137 19.981 1.00 52.75 88 LEU A O 1
ATOM 689 N N . GLN A 1 89 ? -12.300 12.638 20.514 1.00 48.34 89 GLN A N 1
ATOM 690 C CA . GLN A 1 89 ? -11.972 13.737 21.418 1.00 48.34 89 GLN A CA 1
ATOM 691 C C . GLN A 1 89 ? -12.458 13.374 22.827 1.00 48.34 89 GLN A C 1
ATOM 693 O O . GLN A 1 89 ? -13.649 13.259 23.079 1.00 48.34 89 GLN A 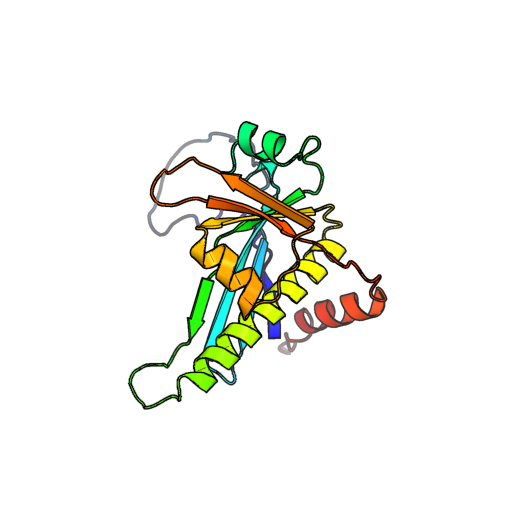O 1
ATOM 698 N N . GLU A 1 90 ? -11.479 13.194 23.715 1.00 47.81 90 GLU A N 1
ATOM 699 C CA . GLU A 1 90 ? -11.533 13.483 25.159 1.00 47.81 90 GLU A CA 1
ATOM 700 C C . GLU A 1 90 ? -12.250 12.555 26.156 1.00 47.81 90 GLU A C 1
ATOM 702 O O . GLU A 1 90 ? -12.135 12.819 27.350 1.00 47.81 90 GLU A O 1
ATOM 707 N N . GLU A 1 91 ? -12.844 11.422 25.781 1.00 49.28 91 GLU A N 1
ATOM 708 C CA . GLU A 1 91 ? -13.396 10.491 26.788 1.00 49.28 91 GLU A CA 1
ATOM 709 C C . GLU A 1 91 ? -12.755 9.104 26.714 1.00 49.28 91 GLU A C 1
ATOM 711 O O . GLU A 1 91 ? -13.144 8.298 25.882 1.00 49.28 91 GLU A O 1
ATOM 716 N N . ASP A 1 92 ? -11.750 8.862 27.570 1.00 53.53 92 ASP A N 1
ATOM 717 C CA . ASP A 1 92 ? -11.298 7.568 28.130 1.00 53.53 92 ASP A CA 1
ATOM 718 C C . ASP A 1 92 ? -11.370 6.302 27.242 1.00 53.53 92 ASP A C 1
ATOM 720 O O . ASP A 1 92 ? -11.479 5.179 27.740 1.00 53.53 92 ASP A O 1
ATOM 724 N N . VAL A 1 93 ? -11.252 6.432 25.916 1.00 55.56 93 VAL A N 1
ATOM 725 C CA . VAL A 1 93 ? -11.167 5.272 25.030 1.00 55.56 93 VAL A CA 1
ATOM 726 C C . VAL A 1 93 ? -9.866 4.560 25.358 1.00 55.56 93 VAL A C 1
ATOM 728 O O . VAL A 1 93 ? -8.769 5.054 25.076 1.00 55.56 93 VAL A O 1
ATOM 731 N N . HIS A 1 94 ? -10.007 3.393 25.988 1.00 67.75 94 HIS A N 1
ATOM 732 C CA . HIS A 1 94 ? -8.910 2.518 26.355 1.00 67.75 94 HIS A CA 1
ATOM 733 C C . HIS A 1 94 ? -7.952 2.396 25.167 1.00 67.75 94 HIS A C 1
ATOM 735 O O . HIS A 1 94 ? -8.354 1.996 24.076 1.00 67.75 94 HIS A O 1
ATOM 741 N N . GLN A 1 95 ? -6.679 2.738 25.373 1.00 73.94 95 GLN A N 1
ATOM 742 C CA . GLN A 1 95 ? -5.621 2.725 24.352 1.00 73.94 95 GLN A CA 1
ATOM 743 C C . GLN A 1 95 ? -5.616 1.435 23.500 1.00 73.94 95 GLN A C 1
ATOM 745 O O . GLN A 1 95 ? -5.304 1.459 22.306 1.00 73.94 95 GLN A O 1
ATOM 750 N N . ASP A 1 96 ? -6.035 0.320 24.102 1.00 80.81 96 ASP A N 1
ATOM 751 C CA . ASP A 1 96 ? -6.223 -0.984 23.470 1.00 80.81 96 ASP A CA 1
ATOM 752 C C . ASP A 1 96 ? -7.293 -1.004 22.365 1.00 80.81 96 ASP A C 1
ATOM 754 O O . ASP A 1 96 ? -7.122 -1.688 21.353 1.00 80.81 96 ASP A O 1
ATOM 758 N N . GLU A 1 97 ? -8.402 -0.283 22.524 1.00 81.75 97 GLU A N 1
ATOM 759 C CA . GLU A 1 97 ? -9.481 -0.204 21.533 1.00 81.75 97 GLU A CA 1
ATOM 760 C C . GLU A 1 97 ? -9.048 0.587 20.304 1.00 81.75 97 GLU A C 1
ATOM 762 O O . GLU A 1 97 ? -9.181 0.098 19.178 1.00 81.75 97 GLU A O 1
ATOM 767 N N . THR A 1 98 ? -8.409 1.739 20.507 1.00 81.00 98 THR A N 1
ATOM 768 C CA . THR A 1 98 ? -7.814 2.526 19.419 1.00 81.00 98 THR A CA 1
ATOM 769 C C . THR A 1 98 ? -6.780 1.700 18.656 1.00 81.00 98 THR A C 1
ATOM 771 O O . THR A 1 98 ? -6.793 1.656 17.423 1.00 81.00 98 THR A O 1
ATOM 774 N N . GLN A 1 99 ? -5.924 0.949 19.359 1.00 83.19 99 GLN A N 1
ATOM 775 C CA . GLN A 1 99 ? -4.947 0.085 18.699 1.00 83.19 99 GLN A CA 1
ATOM 776 C C . GLN A 1 99 ? -5.613 -1.054 17.903 1.00 83.19 99 GLN A C 1
ATOM 778 O O . GLN A 1 99 ? -5.138 -1.400 16.817 1.00 83.19 99 GLN A O 1
ATOM 783 N N . LYS A 1 100 ? -6.715 -1.637 18.399 1.00 86.69 100 LYS A N 1
ATOM 784 C CA . LYS A 1 100 ? -7.504 -2.639 17.655 1.00 86.69 100 LYS A CA 1
ATOM 785 C C . LYS A 1 100 ? -8.108 -2.045 16.382 1.00 86.69 100 LYS A C 1
ATOM 787 O O . LYS A 1 100 ? -8.054 -2.699 15.340 1.00 86.69 100 LYS A O 1
ATOM 792 N N . LEU A 1 101 ? -8.630 -0.820 16.443 1.00 85.94 101 LEU A N 1
ATOM 793 C CA . LEU A 1 101 ? -9.183 -0.115 15.284 1.00 85.94 101 LEU A CA 1
ATOM 794 C C . LEU A 1 101 ? -8.114 0.184 14.227 1.00 85.94 101 LEU A C 1
ATOM 796 O O . LEU A 1 101 ? -8.330 -0.103 13.050 1.00 85.94 101 LEU A O 1
ATOM 800 N N . ILE A 1 102 ? -6.935 0.656 14.640 1.00 86.31 102 ILE A N 1
ATOM 801 C CA . ILE A 1 102 ? -5.797 0.887 13.735 1.00 86.31 102 ILE A CA 1
ATOM 802 C C . ILE A 1 102 ? -5.356 -0.423 13.062 1.00 86.31 102 ILE A C 1
ATOM 804 O O . ILE A 1 102 ? -5.182 -0.475 11.843 1.00 86.31 102 ILE A O 1
ATOM 808 N N . LYS A 1 103 ? -5.214 -1.511 13.833 1.00 89.50 103 LYS A N 1
ATOM 809 C CA . LYS A 1 103 ? -4.869 -2.840 13.290 1.00 89.50 103 LYS A CA 1
ATOM 810 C C . LYS A 1 103 ? -5.914 -3.325 12.285 1.00 89.50 103 LYS A C 1
ATOM 812 O O . LYS A 1 103 ? -5.558 -3.789 11.202 1.00 89.50 103 LYS A O 1
ATOM 817 N N . LYS A 1 104 ? -7.202 -3.182 12.622 1.00 87.00 104 LYS A N 1
ATOM 818 C CA . LYS A 1 104 ? -8.319 -3.517 11.728 1.00 87.00 104 LYS A CA 1
ATOM 819 C C . LYS A 1 104 ? -8.23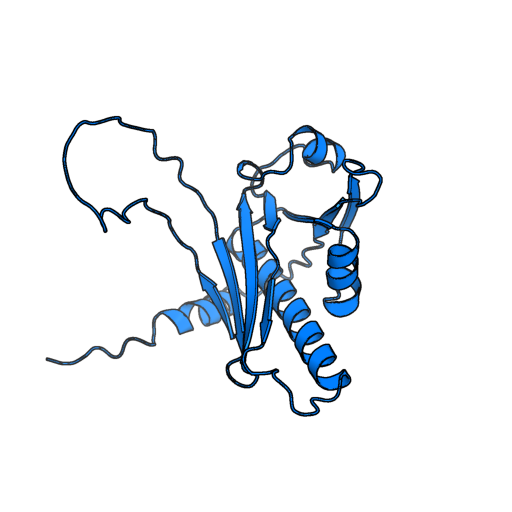0 -2.713 10.431 1.00 87.00 104 LYS A C 1
ATOM 821 O O . LYS A 1 104 ? -8.282 -3.310 9.362 1.00 87.00 104 LYS A O 1
ATOM 826 N N . PHE A 1 105 ? -8.030 -1.398 10.518 1.00 90.12 105 PHE A N 1
ATOM 827 C CA . PHE A 1 105 ? -7.871 -0.531 9.352 1.00 90.12 105 PHE A CA 1
ATOM 828 C C . PHE A 1 105 ? -6.732 -0.993 8.438 1.00 90.12 105 PHE A C 1
ATOM 830 O O . PHE A 1 105 ? -6.972 -1.257 7.261 1.00 90.12 105 PHE A O 1
ATOM 837 N N . TYR A 1 106 ? -5.511 -1.133 8.963 1.00 91.00 106 TYR A N 1
ATOM 838 C CA . TYR A 1 106 ? -4.366 -1.506 8.132 1.00 91.00 106 TYR A CA 1
ATOM 839 C C . TYR A 1 106 ? -4.520 -2.907 7.523 1.00 91.00 106 TYR A C 1
ATOM 841 O O . TYR A 1 106 ? -4.105 -3.118 6.382 1.00 91.00 106 TYR A O 1
ATOM 849 N N . SER A 1 107 ? -5.133 -3.852 8.245 1.00 89.31 107 SER A N 1
ATOM 850 C CA . SER A 1 107 ? -5.419 -5.196 7.728 1.00 89.31 107 SER A CA 1
ATOM 851 C C . SER A 1 107 ? -6.454 -5.171 6.598 1.00 89.31 107 SER A C 1
ATOM 853 O O . SER A 1 107 ? -6.249 -5.789 5.552 1.00 89.31 107 SER A O 1
ATOM 855 N N . GLU A 1 108 ? -7.550 -4.428 6.765 1.00 87.62 108 GLU A N 1
ATOM 856 C CA . GLU A 1 108 ? -8.586 -4.296 5.735 1.00 87.62 108 GLU A CA 1
ATOM 857 C C . GLU A 1 108 ? -8.075 -3.526 4.514 1.00 87.62 108 GLU A C 1
ATOM 859 O O . GLU A 1 108 ? -8.329 -3.935 3.381 1.00 87.62 108 GLU A O 1
ATOM 864 N N . LEU A 1 109 ? -7.277 -2.473 4.715 1.00 90.94 109 LEU A N 1
ATOM 865 C CA . LEU A 1 109 ? -6.616 -1.771 3.618 1.00 90.94 109 LEU A CA 1
ATOM 866 C C . LEU A 1 109 ? -5.716 -2.723 2.821 1.00 90.94 109 LEU A C 1
ATOM 868 O O . LEU A 1 109 ? -5.777 -2.720 1.594 1.00 90.94 109 LEU A O 1
ATOM 872 N N . TYR A 1 110 ? -4.942 -3.587 3.488 1.00 91.31 110 TYR A N 1
ATOM 873 C CA . TYR A 1 110 ? -4.089 -4.567 2.807 1.00 91.31 110 TYR A CA 1
ATOM 874 C C . TYR A 1 110 ? -4.884 -5.539 1.934 1.00 91.31 110 TYR A C 1
ATOM 876 O O . TYR A 1 110 ? -4.522 -5.774 0.781 1.00 91.31 110 TYR A O 1
ATOM 884 N N . LYS A 1 111 ? -6.001 -6.066 2.453 1.00 87.31 111 LYS A N 1
ATOM 885 C CA . LYS A 1 111 ? -6.921 -6.912 1.674 1.00 87.31 111 LYS A CA 1
ATOM 886 C C . LYS A 1 111 ? -7.478 -6.151 0.472 1.00 87.31 111 LYS A C 1
ATOM 888 O O . LYS A 1 111 ? -7.517 -6.694 -0.627 1.00 87.31 111 LYS A O 1
ATOM 893 N N . GLY A 1 112 ? -7.838 -4.880 0.659 1.00 88.38 112 GLY A N 1
ATOM 894 C CA . GLY A 1 112 ? -8.272 -4.001 -0.425 1.00 88.38 112 GLY A CA 1
ATOM 895 C C . GLY A 1 112 ? -7.208 -3.825 -1.513 1.00 88.38 112 GLY A C 1
ATOM 896 O O . GLY A 1 112 ? -7.537 -3.842 -2.696 1.00 88.38 112 GLY A O 1
ATOM 897 N N . LEU A 1 113 ? -5.928 -3.726 -1.141 1.00 90.75 113 LEU A N 1
ATOM 898 C CA . LEU A 1 113 ? -4.817 -3.673 -2.099 1.00 90.75 113 LEU A CA 1
ATOM 899 C C . LEU A 1 113 ? -4.640 -4.988 -2.870 1.00 90.75 113 LEU A C 1
ATOM 901 O O . LEU A 1 113 ? -4.348 -4.958 -4.064 1.00 90.75 113 LEU A O 1
ATOM 905 N N . GLN A 1 114 ? -4.840 -6.135 -2.219 1.00 89.12 114 GLN A N 1
ATOM 906 C CA . GLN A 1 114 ? -4.819 -7.441 -2.887 1.00 89.12 114 GLN A CA 1
ATOM 907 C C . GLN A 1 114 ? -5.969 -7.571 -3.894 1.00 89.12 114 GLN A C 1
ATOM 909 O O . GLN A 1 114 ? -5.744 -7.993 -5.028 1.00 89.12 114 GLN A O 1
ATOM 914 N N . ASP A 1 115 ? -7.175 -7.150 -3.513 1.00 86.75 115 ASP A N 1
ATOM 915 C CA . ASP A 1 115 ? -8.349 -7.171 -4.392 1.00 86.75 115 ASP A CA 1
ATOM 916 C C . ASP A 1 115 ? -8.166 -6.228 -5.588 1.00 86.75 115 ASP A C 1
ATOM 918 O O . ASP A 1 115 ? -8.388 -6.626 -6.735 1.00 86.75 115 ASP A O 1
ATOM 922 N N . PHE A 1 116 ? -7.645 -5.022 -5.343 1.00 89.00 116 PHE A N 1
ATOM 923 C CA . PHE A 1 116 ? -7.257 -4.087 -6.398 1.00 89.00 116 PHE A CA 1
ATOM 924 C C . PHE A 1 116 ? -6.226 -4.696 -7.356 1.00 89.00 116 PHE A C 1
ATOM 926 O O . PHE A 1 116 ? -6.339 -4.542 -8.573 1.00 89.00 116 PHE A O 1
ATOM 933 N N . ALA A 1 117 ? -5.221 -5.402 -6.828 1.00 89.56 117 ALA A N 1
ATOM 934 C CA . ALA A 1 117 ? -4.203 -6.029 -7.657 1.00 89.56 117 ALA A CA 1
ATOM 935 C C . ALA A 1 117 ? -4.788 -7.102 -8.584 1.00 89.56 117 ALA A C 1
ATOM 937 O O . ALA A 1 117 ? -4.404 -7.163 -9.753 1.00 89.56 117 ALA A O 1
ATOM 938 N N . VAL A 1 118 ? -5.739 -7.908 -8.098 1.00 87.62 118 VAL A N 1
ATOM 939 C CA . VAL A 1 118 ? -6.469 -8.871 -8.938 1.00 87.62 118 VAL A CA 1
ATOM 940 C C . VAL A 1 118 ? -7.266 -8.139 -10.020 1.00 87.62 118 VAL A C 1
ATOM 942 O O . VAL A 1 118 ? -7.145 -8.475 -11.199 1.00 87.62 118 VAL A O 1
ATOM 945 N N . GLU A 1 119 ? -8.044 -7.121 -9.641 1.00 86.00 119 GLU A N 1
ATOM 946 C CA . GLU A 1 119 ? -8.915 -6.372 -10.555 1.00 86.00 119 GLU A CA 1
ATOM 947 C C . GLU A 1 119 ? -8.124 -5.696 -11.683 1.00 86.00 119 GLU A C 1
ATOM 949 O O . GLU A 1 119 ? -8.436 -5.863 -12.864 1.00 86.00 119 GLU A O 1
ATOM 954 N N . LYS A 1 120 ? -7.059 -4.965 -11.335 1.00 85.12 120 LYS A N 1
ATOM 955 C CA . LYS A 1 120 ? -6.221 -4.242 -12.302 1.00 85.12 120 LYS A CA 1
ATOM 956 C C . LYS A 1 120 ? -5.164 -5.117 -12.967 1.00 85.12 120 LYS A C 1
ATOM 958 O O . LYS A 1 120 ? -4.361 -4.597 -13.740 1.00 85.12 120 LYS A O 1
ATOM 963 N N . ARG A 1 121 ? -5.140 -6.424 -12.670 1.00 88.56 121 ARG A N 1
ATOM 964 C CA . ARG A 1 121 ? -4.074 -7.353 -13.087 1.00 88.56 121 ARG A CA 1
ATOM 965 C C . ARG A 1 121 ? -2.689 -6.769 -12.788 1.00 88.56 121 ARG A C 1
ATOM 967 O O . ARG A 1 121 ? -1.770 -6.856 -13.606 1.00 88.56 121 ARG A O 1
ATOM 974 N N . ALA A 1 122 ? -2.570 -6.115 -11.633 1.00 88.56 122 ALA A N 1
ATOM 975 C CA . ALA A 1 122 ? -1.334 -5.498 -11.203 1.00 88.56 122 ALA A CA 1
ATOM 976 C C . ALA A 1 122 ? -0.301 -6.598 -10.973 1.00 88.56 122 ALA A C 1
ATOM 978 O O . ALA A 1 122 ? -0.536 -7.553 -10.232 1.00 88.56 122 ALA A O 1
ATOM 979 N N . LYS A 1 123 ? 0.861 -6.453 -11.604 1.00 87.88 123 LYS A N 1
ATOM 980 C CA . LYS A 1 123 ? 1.975 -7.376 -11.404 1.00 87.88 123 LYS A CA 1
ATOM 981 C C . LYS A 1 123 ? 2.569 -7.202 -10.009 1.00 87.88 123 LYS A C 1
ATOM 983 O O . LYS A 1 123 ? 2.979 -8.176 -9.388 1.00 87.88 123 LYS A O 1
ATOM 988 N N . MET A 1 124 ? 2.655 -5.953 -9.553 1.00 91.12 124 MET A N 1
ATOM 989 C CA . MET A 1 124 ? 3.249 -5.563 -8.277 1.00 91.12 124 MET A CA 1
ATOM 990 C C . MET A 1 124 ? 2.570 -4.297 -7.758 1.00 91.12 124 MET A C 1
ATOM 992 O O . MET A 1 124 ? 2.213 -3.412 -8.542 1.00 91.12 124 MET A O 1
ATOM 996 N N . ILE A 1 125 ? 2.468 -4.191 -6.434 1.00 94.00 125 ILE A N 1
ATOM 997 C CA . ILE A 1 125 ? 2.195 -2.933 -5.742 1.00 94.00 125 ILE A CA 1
ATOM 998 C C . ILE A 1 125 ? 3.428 -2.591 -4.914 1.00 94.00 125 ILE A C 1
ATOM 1000 O O . ILE A 1 125 ? 3.923 -3.425 -4.156 1.00 94.00 125 ILE A O 1
ATOM 1004 N N . VAL A 1 126 ? 3.918 -1.367 -5.068 1.00 94.56 126 VAL A N 1
ATOM 1005 C CA . VAL A 1 126 ? 5.076 -0.848 -4.346 1.00 94.56 126 VAL A CA 1
ATOM 1006 C C . VAL A 1 126 ? 4.647 0.248 -3.387 1.00 94.56 126 VAL A C 1
ATOM 1008 O O . VAL A 1 126 ? 3.794 1.069 -3.713 1.00 94.56 126 VAL A O 1
ATOM 1011 N N . THR A 1 127 ? 5.240 0.277 -2.206 1.00 94.56 127 THR A N 1
ATOM 1012 C CA . THR A 1 127 ? 5.083 1.347 -1.225 1.00 94.56 127 THR A CA 1
ATOM 1013 C C . THR A 1 127 ? 6.356 2.173 -1.164 1.00 94.56 127 THR A C 1
ATOM 1015 O O . THR A 1 127 ? 7.447 1.677 -1.448 1.00 94.56 127 THR A O 1
ATOM 1018 N N . HIS A 1 128 ? 6.229 3.444 -0.793 1.00 92.19 128 HIS A N 1
ATOM 1019 C CA . HIS A 1 128 ? 7.367 4.337 -0.602 1.00 92.19 128 HIS A CA 1
ATOM 1020 C C . HIS A 1 128 ? 7.072 5.285 0.560 1.00 92.19 128 HIS A C 1
ATOM 1022 O O . HIS A 1 128 ? 6.438 6.331 0.393 1.00 92.19 128 HIS A O 1
ATOM 1028 N N . HIS A 1 129 ? 7.483 4.876 1.761 1.00 91.00 129 HIS A N 1
ATOM 1029 C CA . HIS A 1 129 ? 7.085 5.516 3.014 1.00 91.00 129 HIS A CA 1
ATOM 1030 C C . HIS A 1 129 ? 8.269 5.735 3.959 1.00 91.00 129 HIS A C 1
ATOM 1032 O O . HIS A 1 129 ? 9.240 4.978 3.915 1.00 91.00 129 HIS A O 1
ATOM 1038 N N . PRO A 1 130 ? 8.202 6.741 4.850 1.00 90.44 130 PRO A N 1
ATOM 1039 C CA . PRO A 1 130 ? 9.153 6.858 5.950 1.00 90.44 130 PRO A CA 1
ATOM 1040 C C . PRO A 1 130 ? 9.229 5.555 6.753 1.00 90.44 130 PRO A C 1
ATOM 1042 O O . PRO A 1 130 ? 8.217 4.874 6.933 1.00 90.44 130 PRO A O 1
ATOM 1045 N N . LYS A 1 131 ? 10.416 5.232 7.278 1.00 89.75 131 LYS A N 1
ATOM 1046 C CA . LYS A 1 131 ? 10.672 3.990 8.029 1.00 89.75 131 LYS A CA 1
ATOM 1047 C C . LYS A 1 131 ? 9.634 3.696 9.119 1.00 89.75 131 LYS A C 1
ATOM 1049 O O . LYS A 1 131 ? 9.240 2.544 9.254 1.00 89.75 131 LYS A O 1
ATOM 1054 N N . ASN A 1 132 ? 9.182 4.709 9.857 1.00 89.69 132 ASN A N 1
ATOM 1055 C CA . ASN A 1 132 ? 8.224 4.527 10.953 1.00 89.69 132 ASN A CA 1
ATOM 1056 C C . ASN A 1 132 ? 6.869 4.025 10.437 1.00 89.69 132 ASN A C 1
ATOM 1058 O O . ASN A 1 132 ? 6.375 3.005 10.904 1.00 89.69 132 ASN A O 1
ATOM 1062 N N . LEU A 1 133 ? 6.328 4.669 9.396 1.00 90.00 133 LEU A N 1
ATOM 1063 C CA . LEU A 1 133 ? 5.087 4.223 8.764 1.00 90.00 133 LEU A CA 1
ATOM 1064 C C . LEU A 1 133 ? 5.258 2.831 8.143 1.00 90.00 133 LEU A C 1
ATOM 1066 O O . LEU A 1 133 ? 4.393 1.979 8.2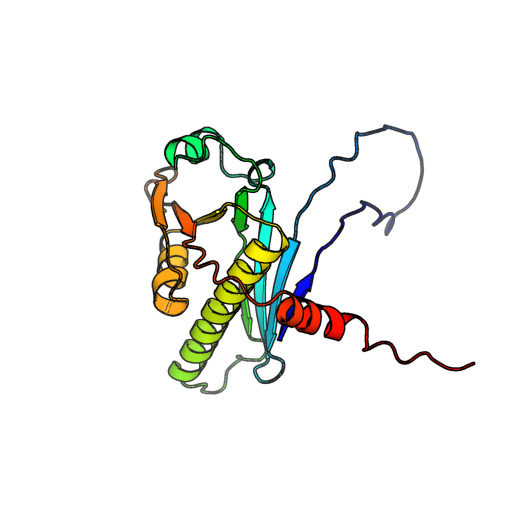88 1.00 90.00 133 LEU A O 1
ATOM 1070 N N . HIS A 1 134 ? 6.397 2.554 7.502 1.00 90.81 134 HIS A N 1
ATOM 1071 C CA . HIS A 1 134 ? 6.673 1.219 6.962 1.00 90.81 134 HIS A CA 1
ATOM 1072 C C . HIS A 1 134 ? 6.665 0.130 8.050 1.00 90.81 134 HIS A C 1
ATOM 1074 O O . HIS A 1 134 ? 6.120 -0.956 7.847 1.00 90.81 134 HIS A O 1
ATOM 1080 N N . GLN A 1 135 ? 7.218 0.426 9.229 1.00 90.12 135 GLN A N 1
ATOM 1081 C CA . GLN A 1 135 ? 7.153 -0.468 10.385 1.00 90.12 135 GLN A CA 1
ATOM 1082 C C . GLN A 1 135 ? 5.711 -0.661 10.872 1.00 90.12 135 GLN A C 1
ATOM 1084 O O . GLN A 1 135 ? 5.318 -1.796 11.133 1.00 90.12 135 GLN A O 1
ATOM 1089 N N . GLU A 1 136 ? 4.898 0.395 10.938 1.00 89.81 136 GLU A N 1
ATOM 1090 C CA . GLU A 1 136 ? 3.474 0.274 11.283 1.00 89.81 136 GLU A CA 1
ATOM 1091 C C . GLU A 1 136 ? 2.713 -0.634 10.309 1.00 89.81 136 GLU A C 1
ATOM 1093 O O . GLU A 1 136 ? 2.004 -1.539 10.751 1.00 89.81 136 GLU A O 1
ATOM 1098 N N . LEU A 1 137 ? 2.912 -0.465 8.996 1.00 91.19 137 LEU A N 1
ATOM 1099 C CA . LEU A 1 137 ? 2.294 -1.320 7.974 1.00 91.19 137 LEU A CA 1
ATOM 1100 C C . LEU A 1 137 ? 2.643 -2.800 8.199 1.00 91.19 137 LEU A C 1
ATOM 1102 O O . LEU A 1 137 ? 1.776 -3.674 8.121 1.00 91.19 137 LEU A O 1
ATOM 1106 N N . ARG A 1 138 ? 3.900 -3.086 8.553 1.00 89.88 138 ARG A N 1
ATOM 1107 C CA . ARG A 1 138 ? 4.360 -4.449 8.837 1.00 89.88 138 ARG A CA 1
ATOM 1108 C C . ARG A 1 138 ? 3.793 -5.009 10.141 1.00 89.88 138 ARG A C 1
ATOM 1110 O O . ARG A 1 138 ? 3.328 -6.142 10.155 1.00 89.88 138 ARG A O 1
ATOM 1117 N N . PHE A 1 139 ? 3.842 -4.257 11.239 1.00 87.88 139 PHE A N 1
ATOM 1118 C CA . PHE A 1 139 ? 3.508 -4.786 12.567 1.00 87.88 139 PHE A CA 1
ATOM 1119 C C . PHE A 1 139 ? 2.019 -4.703 12.898 1.00 87.88 139 PHE A C 1
ATOM 1121 O O . PHE A 1 139 ? 1.465 -5.640 13.472 1.00 87.88 139 PHE A O 1
ATOM 1128 N N . LEU A 1 140 ? 1.365 -3.595 12.549 1.00 85.25 140 LEU A N 1
ATOM 1129 C CA . LEU A 1 140 ? -0.058 -3.387 12.816 1.00 85.25 140 LEU A CA 1
ATOM 1130 C C . LEU A 1 140 ? -0.909 -3.975 11.695 1.00 85.25 140 LEU A C 1
ATOM 1132 O O . LEU A 1 140 ? -1.884 -4.669 11.969 1.00 85.25 140 LEU A O 1
ATOM 1136 N N . GLY A 1 141 ? -0.519 -3.720 10.445 1.00 83.44 141 GLY A N 1
ATOM 1137 C CA . GLY A 1 141 ? -1.233 -4.212 9.270 1.00 83.44 141 GLY A CA 1
ATOM 1138 C C . GLY A 1 141 ? -0.932 -5.656 8.898 1.00 83.44 141 GLY A C 1
ATOM 1139 O O . GLY A 1 141 ? -1.706 -6.247 8.147 1.00 83.44 141 GLY A O 1
ATOM 1140 N N . GLN A 1 142 ? 0.179 -6.215 9.392 1.00 88.75 142 GLN A N 1
ATOM 1141 C CA . GLN A 1 142 ? 0.707 -7.513 8.955 1.00 88.75 142 GLN A CA 1
ATOM 1142 C C . GLN A 1 142 ? 0.942 -7.569 7.438 1.00 88.75 142 GLN A C 1
ATOM 1144 O O . GLN A 1 142 ? 0.727 -8.599 6.799 1.00 88.75 142 GLN A O 1
ATOM 1149 N N . TRP A 1 143 ? 1.367 -6.448 6.846 1.00 92.75 143 TRP A N 1
ATOM 1150 C CA . TRP A 1 143 ? 1.655 -6.392 5.416 1.00 92.75 143 TRP A CA 1
ATOM 1151 C C . TRP A 1 143 ? 2.884 -7.252 5.121 1.00 92.75 143 TRP A C 1
ATOM 1153 O O . TRP A 1 143 ? 3.952 -7.049 5.705 1.00 92.75 143 TRP A O 1
ATOM 1163 N N . SER A 1 144 ? 2.728 -8.215 4.213 1.00 91.50 144 SER A N 1
ATOM 1164 C CA . SER A 1 144 ? 3.837 -9.027 3.722 1.00 91.50 144 SER A CA 1
ATOM 1165 C C . SER A 1 144 ? 4.539 -8.289 2.585 1.00 91.50 144 SER A C 1
ATOM 1167 O O . SER A 1 144 ? 3.895 -7.786 1.658 1.00 91.50 144 SER A O 1
ATOM 1169 N N . PHE A 1 145 ? 5.866 -8.226 2.6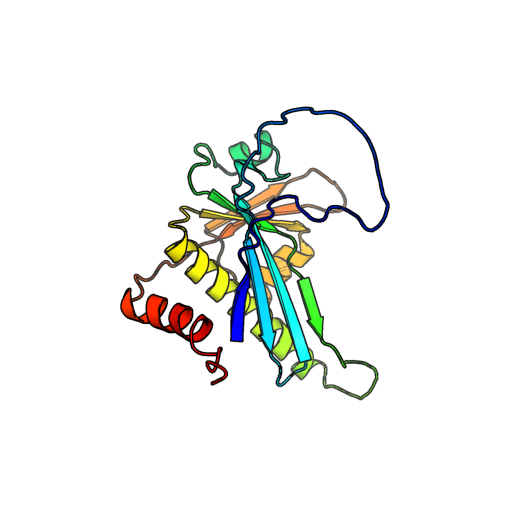58 1.00 90.94 145 PHE A N 1
ATOM 1170 C CA . PHE A 1 145 ? 6.717 -7.610 1.647 1.00 90.94 145 PHE A CA 1
ATOM 1171 C C . PHE A 1 145 ? 7.661 -8.666 1.077 1.00 90.94 145 PHE A C 1
ATOM 1173 O O . PHE A 1 145 ? 8.395 -9.314 1.820 1.00 90.94 145 PHE A O 1
ATOM 1180 N N . HIS A 1 146 ? 7.660 -8.820 -0.247 1.00 87.00 146 HIS A N 1
ATOM 1181 C CA . HIS A 1 146 ? 8.595 -9.700 -0.949 1.00 87.00 146 HIS A CA 1
ATOM 1182 C C . HIS A 1 146 ? 10.017 -9.126 -0.950 1.00 87.00 146 HIS A C 1
ATOM 1184 O O . HIS A 1 146 ? 11.007 -9.852 -0.907 1.00 87.00 146 HIS A O 1
ATOM 1190 N N . THR A 1 147 ? 10.128 -7.801 -1.027 1.00 85.62 147 THR A N 1
ATOM 1191 C CA . THR A 1 147 ? 11.406 -7.090 -1.048 1.00 85.62 147 THR A CA 1
ATOM 1192 C C . THR A 1 147 ? 11.247 -5.760 -0.336 1.00 85.62 147 THR A C 1
ATOM 1194 O O . THR A 1 147 ? 10.236 -5.079 -0.504 1.00 85.62 147 THR A O 1
ATOM 1197 N N . GLU A 1 148 ? 12.260 -5.384 0.437 1.00 89.38 148 GLU A N 1
ATOM 1198 C CA . GLU A 1 148 ? 12.350 -4.092 1.105 1.00 89.38 148 GLU A CA 1
ATOM 1199 C C . GLU A 1 148 ? 13.722 -3.492 0.823 1.00 89.38 148 GLU A C 1
ATOM 1201 O O . GLU A 1 148 ? 14.749 -4.157 0.963 1.00 89.38 148 GLU A O 1
ATOM 1206 N N . MET A 1 149 ? 13.742 -2.225 0.434 1.00 87.06 149 MET A N 1
ATOM 1207 C CA . MET A 1 149 ? 14.965 -1.498 0.143 1.00 87.06 149 MET A CA 1
ATOM 1208 C C . MET A 1 149 ? 14.956 -0.172 0.887 1.00 87.06 149 MET A C 1
ATOM 1210 O O . MET A 1 149 ? 14.010 0.613 0.796 1.00 87.06 149 MET A O 1
ATOM 1214 N N . LYS A 1 150 ? 16.040 0.094 1.614 1.00 85.38 150 LYS A N 1
ATOM 1215 C CA . LYS A 1 150 ? 16.264 1.389 2.248 1.00 85.38 150 LYS A CA 1
ATOM 1216 C C . LYS A 1 150 ? 16.761 2.381 1.199 1.00 85.38 150 LYS A C 1
ATOM 1218 O O . LYS A 1 150 ? 17.752 2.130 0.522 1.00 85.38 150 LYS A O 1
ATOM 1223 N N . ILE A 1 151 ? 16.082 3.515 1.099 1.00 80.56 151 ILE A N 1
ATOM 1224 C CA . ILE A 1 151 ? 16.451 4.632 0.236 1.00 80.56 151 ILE A CA 1
ATOM 1225 C C . ILE A 1 151 ? 17.040 5.723 1.121 1.00 80.56 151 ILE A C 1
ATOM 1227 O O . ILE A 1 151 ? 16.339 6.415 1.863 1.00 80.56 151 ILE A O 1
ATOM 1231 N N . GLU A 1 152 ? 18.358 5.872 1.045 1.00 68.62 152 GLU A N 1
ATOM 1232 C CA . GLU A 1 152 ? 19.147 6.804 1.860 1.00 68.62 152 GLU A CA 1
ATOM 1233 C C . GLU A 1 152 ? 19.126 8.231 1.296 1.00 68.62 152 GLU A C 1
ATOM 1235 O O . GLU A 1 152 ? 20.146 8.903 1.216 1.00 68.62 152 GLU A O 1
ATOM 1240 N N . LYS A 1 153 ? 17.952 8.721 0.878 1.00 60.38 153 LYS A N 1
ATOM 1241 C CA . LYS A 1 153 ? 17.810 10.111 0.412 1.00 60.38 153 LYS A CA 1
ATOM 1242 C C . LYS A 1 153 ? 17.900 11.142 1.538 1.00 60.38 153 LYS A C 1
ATOM 1244 O O . LYS A 1 153 ? 18.177 12.303 1.263 1.00 60.38 153 LYS A O 1
ATOM 1249 N N . PHE A 1 154 ? 17.657 10.730 2.782 1.00 58.09 154 PHE A N 1
ATOM 1250 C CA . PHE A 1 154 ? 17.679 11.605 3.950 1.00 58.09 154 PHE A CA 1
ATOM 1251 C C . PHE A 1 154 ? 18.389 10.877 5.094 1.00 58.09 154 PHE A C 1
ATOM 1253 O O . PHE A 1 154 ? 17.846 9.913 5.638 1.00 58.09 154 PHE A O 1
ATOM 1260 N N . GLU A 1 155 ? 19.595 11.324 5.457 1.00 58.00 155 GLU A N 1
ATOM 1261 C CA . GLU A 1 155 ? 20.416 10.710 6.519 1.00 58.00 155 GLU A CA 1
ATOM 1262 C C . GLU A 1 155 ? 19.656 10.577 7.849 1.00 58.00 155 GLU A C 1
ATOM 1264 O O . GLU A 1 155 ? 19.833 9.606 8.581 1.00 58.00 155 GLU A O 1
ATOM 1269 N N . THR A 1 156 ? 18.745 11.509 8.131 1.00 66.25 156 THR A N 1
ATOM 1270 C CA . THR A 1 156 ? 17.979 11.578 9.382 1.00 66.25 156 THR A CA 1
ATOM 1271 C C . THR A 1 156 ? 16.570 10.988 9.292 1.00 66.25 156 THR A C 1
ATOM 1273 O O . THR A 1 156 ? 15.877 10.896 10.304 1.00 66.25 156 THR A O 1
ATOM 1276 N N . SER A 1 157 ? 16.094 10.594 8.108 1.00 71.94 157 SER A N 1
ATOM 1277 C CA . SER A 1 157 ? 14.720 10.099 7.909 1.00 71.94 157 SER A CA 1
ATOM 1278 C C . SER A 1 157 ? 14.653 9.125 6.732 1.00 71.94 157 SER A C 1
ATOM 1280 O O . SER A 1 157 ? 14.163 9.474 5.655 1.00 71.94 157 SER A O 1
ATOM 1282 N N . PRO A 1 158 ? 15.160 7.892 6.910 1.00 83.00 158 PRO A N 1
ATOM 1283 C CA . PRO A 1 158 ? 15.216 6.929 5.826 1.00 83.00 158 PRO A CA 1
ATOM 1284 C C . PRO A 1 158 ? 13.814 6.599 5.314 1.00 83.00 158 PRO A C 1
ATOM 1286 O O . PRO A 1 158 ? 12.879 6.363 6.089 1.00 83.00 158 PRO A O 1
ATOM 1289 N N . VAL A 1 159 ? 13.698 6.545 3.992 1.00 88.50 159 VAL A N 1
ATOM 1290 C CA . VAL A 1 159 ? 12.498 6.078 3.303 1.00 88.50 159 VAL A CA 1
ATOM 1291 C C . VAL A 1 159 ? 12.706 4.614 2.946 1.00 88.50 159 VAL A C 1
ATOM 1293 O O . VAL A 1 159 ? 13.798 4.216 2.544 1.00 88.50 159 VAL A O 1
ATOM 1296 N N . ILE A 1 160 ? 11.675 3.800 3.124 1.00 91.31 160 ILE A N 1
ATOM 1297 C CA . ILE A 1 160 ? 11.676 2.397 2.730 1.00 91.31 160 ILE A CA 1
ATOM 1298 C C . ILE A 1 160 ? 10.785 2.251 1.505 1.00 91.31 160 ILE A C 1
ATOM 1300 O O . ILE A 1 160 ? 9.646 2.725 1.487 1.00 91.31 160 ILE A O 1
ATOM 1304 N N . MET A 1 161 ? 11.324 1.592 0.484 1.00 91.94 161 MET A N 1
ATOM 1305 C CA . MET A 1 161 ? 10.534 1.058 -0.611 1.00 91.94 161 MET A CA 1
ATOM 1306 C C . MET A 1 161 ? 10.233 -0.408 -0.332 1.00 91.94 161 MET A C 1
ATOM 1308 O O . MET A 1 161 ? 11.159 -1.199 -0.154 1.00 91.94 161 MET A O 1
ATOM 1312 N N . GLY A 1 162 ? 8.955 -0.767 -0.299 1.00 92.69 162 GLY A N 1
ATOM 1313 C CA . GLY A 1 162 ? 8.508 -2.145 -0.126 1.00 92.69 162 GLY A CA 1
ATOM 1314 C C . GLY A 1 162 ? 7.760 -2.635 -1.359 1.00 92.69 162 GLY A C 1
ATOM 1315 O O . GLY A 1 162 ? 6.903 -1.928 -1.875 1.00 92.69 162 GLY A O 1
ATOM 1316 N N . ILE A 1 163 ? 8.043 -3.848 -1.825 1.00 91.81 163 ILE A N 1
ATOM 1317 C CA . ILE A 1 163 ? 7.215 -4.539 -2.822 1.00 91.81 163 ILE A CA 1
ATOM 1318 C C . ILE A 1 163 ? 6.285 -5.478 -2.063 1.00 91.81 163 ILE A C 1
ATOM 1320 O O . ILE A 1 163 ? 6.761 -6.382 -1.374 1.00 91.81 163 ILE A O 1
ATOM 1324 N N . LEU A 1 164 ? 4.973 -5.261 -2.172 1.00 91.62 164 LEU A N 1
ATOM 1325 C CA . LEU A 1 164 ? 3.987 -6.091 -1.486 1.00 91.62 164 LEU A CA 1
ATOM 1326 C C . LEU A 1 164 ? 4.014 -7.516 -2.032 1.00 91.62 164 LEU A C 1
ATOM 1328 O O . LEU A 1 164 ? 3.973 -7.735 -3.244 1.00 91.62 164 LEU A O 1
ATOM 1332 N N . ASP A 1 165 ? 4.036 -8.481 -1.118 1.00 86.69 165 ASP A N 1
ATOM 1333 C CA . ASP A 1 165 ? 3.711 -9.866 -1.427 1.00 86.69 165 ASP A CA 1
ATOM 1334 C C . ASP A 1 165 ? 2.192 -9.970 -1.563 1.00 86.69 165 ASP A C 1
ATOM 1336 O O . ASP A 1 165 ? 1.429 -10.032 -0.596 1.00 86.69 165 ASP A O 1
ATOM 1340 N N . LEU A 1 166 ? 1.738 -9.886 -2.803 1.00 78.06 166 LEU A N 1
ATOM 1341 C CA . LEU A 1 166 ? 0.343 -10.049 -3.143 1.00 78.06 166 LEU A CA 1
ATOM 1342 C C . LEU A 1 166 ? 0.117 -11.556 -3.234 1.00 78.06 166 LEU A C 1
ATOM 1344 O O . LEU A 1 166 ? 0.345 -12.159 -4.280 1.00 78.06 166 LEU A O 1
ATOM 1348 N N . GLN A 1 167 ? -0.301 -12.181 -2.132 1.00 68.81 167 GLN A N 1
ATOM 1349 C CA . GLN A 1 167 ? -0.758 -13.572 -2.138 1.00 68.81 167 GLN A CA 1
ATOM 1350 C C . GLN A 1 167 ? -2.076 -13.664 -2.913 1.00 68.81 167 GLN A C 1
ATOM 1352 O O . GLN A 1 167 ? -3.155 -13.798 -2.333 1.00 68.81 167 GLN A O 1
ATOM 1357 N N . LEU A 1 168 ? -1.985 -13.535 -4.239 1.00 63.50 168 LEU A N 1
ATOM 1358 C CA . LEU A 1 168 ? -3.097 -13.555 -5.174 1.00 63.50 168 LEU A CA 1
ATOM 1359 C C . LEU A 1 168 ? -3.672 -14.974 -5.199 1.00 63.50 168 LEU A C 1
ATOM 1361 O O . LEU A 1 168 ? -3.391 -15.777 -6.086 1.00 63.50 168 LEU A O 1
ATOM 1365 N N . LYS A 1 169 ? -4.483 -15.310 -4.195 1.00 56.16 169 LYS A N 1
ATOM 1366 C CA . LYS A 1 169 ? -5.391 -16.446 -4.303 1.00 56.16 169 LYS A CA 1
ATOM 1367 C C . LYS A 1 169 ? -6.347 -16.104 -5.434 1.00 56.16 169 LYS A C 1
ATOM 1369 O O . LYS A 1 169 ? -6.943 -15.028 -5.419 1.00 56.16 169 LYS A O 1
ATOM 1374 N N . ALA A 1 170 ? -6.480 -16.998 -6.410 1.00 49.66 170 ALA A N 1
ATOM 1375 C CA . ALA A 1 170 ? -7.500 -16.877 -7.438 1.00 49.66 170 ALA A CA 1
ATOM 1376 C C . ALA A 1 170 ? -8.871 -16.869 -6.747 1.00 49.66 170 ALA A C 1
ATOM 1378 O O . ALA A 1 170 ? -9.428 -17.922 -6.440 1.00 49.66 170 ALA A O 1
ATOM 1379 N N . ARG A 1 171 ? -9.389 -15.682 -6.415 1.00 49.62 171 ARG A N 1
ATOM 1380 C CA . ARG A 1 171 ? -10.764 -15.551 -5.947 1.00 49.62 171 ARG A CA 1
ATOM 1381 C C . ARG A 1 171 ? -11.664 -15.913 -7.113 1.00 49.62 171 ARG A C 1
ATOM 1383 O O . ARG A 1 171 ? -11.388 -15.553 -8.259 1.00 49.62 171 ARG A O 1
ATOM 1390 N N . ASN A 1 172 ? -12.724 -16.656 -6.816 1.00 50.91 172 ASN A N 1
ATOM 1391 C CA . ASN A 1 172 ? -13.721 -16.994 -7.814 1.00 50.91 172 ASN A CA 1
ATOM 1392 C C . ASN A 1 172 ? -14.244 -15.673 -8.420 1.00 50.91 172 ASN A C 1
ATOM 1394 O O . ASN A 1 172 ? -14.676 -14.806 -7.656 1.00 50.91 172 ASN A O 1
ATOM 1398 N N . PRO A 1 173 ? -14.214 -15.482 -9.752 1.00 50.16 173 PRO A N 1
ATOM 1399 C CA . PRO A 1 173 ? -14.674 -14.250 -10.400 1.00 50.16 173 PRO A CA 1
ATOM 1400 C C . PRO A 1 173 ? -16.082 -13.808 -9.960 1.00 50.16 173 PRO A C 1
ATOM 1402 O O . PRO A 1 173 ? -16.389 -12.618 -9.933 1.00 50.16 173 PRO A O 1
ATOM 1405 N N . LEU A 1 174 ? -16.925 -14.761 -9.547 1.00 47.59 174 LEU A N 1
ATOM 1406 C CA . LEU A 1 174 ? -18.269 -14.510 -9.024 1.00 47.59 174 LEU A CA 1
ATOM 1407 C C . LEU A 1 174 ? -18.290 -13.771 -7.674 1.00 47.59 174 LEU A C 1
ATOM 1409 O O . LEU A 1 174 ? -19.273 -13.096 -7.378 1.00 47.59 174 LEU A O 1
ATOM 1413 N N . GLU A 1 175 ? -17.246 -13.876 -6.851 1.00 52.88 175 GLU A N 1
ATOM 1414 C CA . GLU A 1 175 ? -17.150 -13.150 -5.575 1.00 52.88 175 GLU A CA 1
ATOM 1415 C C . GLU A 1 175 ? -16.741 -11.688 -5.779 1.00 52.88 175 GLU A C 1
ATOM 1417 O O . GLU A 1 175 ? -17.291 -10.808 -5.121 1.00 52.88 175 GLU A O 1
ATOM 1422 N N . ILE A 1 176 ? -15.863 -11.422 -6.753 1.00 51.06 176 ILE A N 1
ATOM 1423 C CA . ILE A 1 176 ? -15.447 -10.064 -7.150 1.00 51.06 176 ILE A CA 1
ATOM 1424 C C . ILE A 1 176 ? -16.629 -9.303 -7.771 1.00 51.06 176 ILE A C 1
ATOM 1426 O O . ILE A 1 176 ? -16.857 -8.129 -7.488 1.00 51.06 176 ILE A O 1
ATOM 1430 N N . LEU A 1 177 ? -17.448 -9.981 -8.580 1.00 44.00 177 LEU A N 1
ATOM 1431 C CA . LEU A 1 177 ? -18.656 -9.375 -9.143 1.00 44.00 177 LEU A CA 1
ATOM 1432 C C . LEU A 1 177 ? -19.712 -9.070 -8.072 1.00 44.00 177 LEU A C 1
ATOM 1434 O O . LEU A 1 177 ? -20.446 -8.096 -8.208 1.00 44.00 177 LEU A O 1
ATOM 1438 N N . LYS A 1 178 ? -19.789 -9.852 -6.987 1.00 47.78 178 LYS A N 1
ATOM 1439 C CA . LYS A 1 178 ? -20.719 -9.579 -5.878 1.00 47.78 178 LYS A CA 1
ATOM 1440 C C . LYS A 1 178 ? -20.330 -8.336 -5.077 1.00 47.78 178 LYS A C 1
ATOM 1442 O O . LYS A 1 178 ? -21.229 -7.604 -4.676 1.00 47.78 178 LYS A O 1
ATOM 1447 N N . SER A 1 179 ? -19.039 -8.066 -4.871 1.00 47.75 179 SER A N 1
ATOM 1448 C CA . SER A 1 179 ? -18.594 -6.830 -4.209 1.00 47.75 179 SER A CA 1
ATOM 1449 C C . SER A 1 179 ? -18.791 -5.588 -5.085 1.00 47.75 179 SER A C 1
ATOM 1451 O O . SER A 1 179 ? -19.120 -4.530 -4.554 1.00 47.75 179 SER A O 1
ATOM 1453 N N . LEU A 1 180 ? -18.681 -5.723 -6.411 1.00 42.84 180 LEU A N 1
ATOM 1454 C CA . LEU A 1 180 ? -18.949 -4.639 -7.367 1.00 42.84 180 LEU A CA 1
ATOM 1455 C C . LEU A 1 180 ? -20.454 -4.350 -7.532 1.00 42.84 180 LEU A C 1
ATOM 1457 O O . LEU A 1 180 ? -20.862 -3.194 -7.561 1.00 42.84 180 LEU A O 1
ATOM 1461 N N . ARG A 1 181 ? -21.316 -5.377 -7.559 1.00 36.94 181 ARG A N 1
ATOM 1462 C CA . ARG A 1 181 ? -22.767 -5.210 -7.800 1.00 36.94 181 ARG A CA 1
ATOM 1463 C C . ARG A 1 181 ? -23.526 -4.537 -6.649 1.00 36.94 181 ARG A C 1
ATOM 1465 O O . ARG A 1 181 ? -24.614 -4.011 -6.860 1.00 36.94 181 ARG A O 1
ATOM 1472 N N . ILE A 1 182 ? -22.952 -4.506 -5.444 1.00 41.91 182 ILE A N 1
ATOM 1473 C CA . ILE A 1 182 ? -23.518 -3.760 -4.305 1.00 41.91 182 ILE A CA 1
ATOM 1474 C C . ILE A 1 182 ? -23.398 -2.234 -4.524 1.00 41.91 182 ILE A C 1
ATOM 1476 O O . ILE A 1 182 ? -24.139 -1.479 -3.898 1.00 41.91 182 ILE A O 1
ATOM 1480 N N . GLN A 1 183 ? -22.548 -1.765 -5.451 1.00 42.09 183 GLN A N 1
ATOM 1481 C CA . GLN A 1 183 ? -22.452 -0.341 -5.807 1.00 42.09 183 GLN A CA 1
ATOM 1482 C C . GLN A 1 183 ? -23.525 0.134 -6.805 1.00 42.09 183 GLN A C 1
ATOM 1484 O O . GLN A 1 183 ? -23.805 1.327 -6.839 1.00 42.09 183 GLN A O 1
ATOM 1489 N N . GLU A 1 184 ? -24.166 -0.755 -7.574 1.00 41.59 184 GLU A N 1
ATOM 1490 C CA . GLU A 1 184 ? -25.164 -0.352 -8.587 1.00 41.59 184 GLU A CA 1
ATOM 1491 C C . GLU A 1 184 ? -26.623 -0.416 -8.100 1.00 41.59 184 GLU A C 1
ATOM 1493 O O . GLU A 1 184 ? -27.512 0.142 -8.738 1.00 41.59 184 GLU A O 1
ATOM 1498 N N . MET A 1 185 ? -26.904 -1.064 -6.964 1.00 36.03 185 MET A N 1
ATOM 1499 C CA . MET A 1 185 ? -28.283 -1.325 -6.514 1.00 36.03 185 MET A CA 1
ATOM 1500 C C . MET A 1 185 ? -28.843 -0.353 -5.460 1.00 36.03 185 MET A C 1
ATOM 1502 O O . MET A 1 185 ? -29.960 -0.550 -4.988 1.00 36.03 185 MET A O 1
ATOM 1506 N N . SER A 1 186 ? -28.122 0.707 -5.090 1.00 38.44 186 SER A N 1
ATOM 1507 C CA . SER A 1 186 ? -28.591 1.711 -4.116 1.00 38.44 186 SER A CA 1
ATOM 1508 C C . SER A 1 186 ? -29.175 2.987 -4.739 1.00 38.44 186 SER A C 1
ATOM 1510 O O . SER A 1 186 ? -29.414 3.960 -4.026 1.00 38.44 186 SER A O 1
ATOM 1512 N N . HIS A 1 187 ? -29.506 2.973 -6.034 1.00 38.50 187 HIS A N 1
ATOM 1513 C CA . HIS A 1 187 ? -30.466 3.923 -6.598 1.00 38.50 187 HIS A CA 1
ATOM 1514 C C . HIS A 1 187 ? -31.860 3.286 -6.665 1.00 38.50 187 HIS A C 1
ATOM 1516 O O . HIS A 1 187 ? -32.146 2.554 -7.614 1.00 38.50 187 HIS A O 1
ATOM 1522 N N . PRO A 1 188 ? -32.762 3.553 -5.697 1.00 40.22 188 PRO A N 1
ATOM 1523 C CA . PRO A 1 188 ? -34.176 3.378 -5.968 1.00 40.22 188 PRO A CA 1
ATOM 1524 C C . PRO A 1 188 ? -34.526 4.333 -7.111 1.00 40.22 188 PRO A C 1
ATOM 1526 O O . PRO A 1 188 ? -34.330 5.545 -7.007 1.00 40.22 188 PRO A O 1
ATOM 1529 N N . GLN A 1 189 ? -35.003 3.773 -8.221 1.00 39.41 189 GLN A N 1
ATOM 1530 C CA . GLN A 1 189 ? -35.688 4.546 -9.242 1.00 39.41 189 GLN A CA 1
ATOM 1531 C C . GLN A 1 189 ? -36.830 5.294 -8.549 1.00 39.41 189 GLN A C 1
ATOM 1533 O O . GLN A 1 189 ? -37.781 4.685 -8.058 1.00 39.41 189 GLN A O 1
ATOM 1538 N N . LEU A 1 190 ? -36.694 6.617 -8.460 1.00 37.84 190 LEU A N 1
ATOM 1539 C CA . LEU A 1 190 ? -37.809 7.505 -8.185 1.00 37.84 190 LEU A CA 1
ATOM 1540 C C . LEU A 1 190 ? -38.773 7.355 -9.357 1.00 37.84 190 LEU A C 1
ATOM 1542 O O . LEU A 1 190 ? -38.475 7.751 -10.482 1.00 37.84 190 LEU A O 1
ATOM 1546 N N . ALA A 1 191 ? -39.897 6.714 -9.064 1.00 37.62 191 ALA A N 1
ATOM 1547 C CA . ALA A 1 191 ? -41.094 6.789 -9.867 1.00 37.62 191 ALA A CA 1
ATOM 1548 C C . ALA A 1 191 ? -41.499 8.260 -10.036 1.00 37.62 191 ALA A C 1
ATOM 1550 O O . ALA A 1 191 ? -41.619 8.976 -9.041 1.00 37.62 191 ALA A O 1
ATOM 1551 N N . CYS A 1 192 ? -41.725 8.655 -11.285 1.00 36.50 192 CYS A N 1
ATOM 1552 C CA . CYS A 1 192 ? -42.740 9.610 -11.717 1.00 36.50 192 CYS A CA 1
ATOM 1553 C C . CYS A 1 192 ? -43.193 9.170 -13.110 1.00 36.50 192 CYS A C 1
ATOM 1555 O O . CYS A 1 192 ? -42.306 8.991 -13.976 1.00 36.50 192 CYS A O 1
#

Foldseek 3Di:
DKDKDFDFPPPPPPDPDDDDDDDDPDPPPGWRKIKIWDDDPVQQKIWTWIKGQVVPDPQDPVNCVVQVVPDSPLEMETHDTDIDHPPPPDDDPPPVVVLLVLLVVLQVRLVVVLLVCVVSVRPWYKYKAWPVVVVCSCPSNVFAFPDKDWDPPDVVIIIIITITPNPNDPDDVVVSVVVVVVVVPPDDPPDD

Radius of gyration: 19.63 Å; chains: 1; bounding box: 63×52×55 Å

pLDDT: mean 71.51, std 21.67, range [27.67, 95.88]